Protein AF-A0A7Y2FFM2-F1 (afdb_monomer_lite)

Structure (mmCIF, N/CA/C/O backbone):
data_AF-A0A7Y2FFM2-F1
#
_entry.id   AF-A0A7Y2FFM2-F1
#
loop_
_atom_site.group_PDB
_atom_site.id
_atom_site.type_symbol
_atom_site.label_atom_id
_atom_site.label_alt_id
_atom_site.label_comp_id
_atom_site.label_asym_id
_atom_site.label_entity_id
_atom_site.label_seq_id
_atom_site.pdbx_PDB_ins_code
_atom_site.Cartn_x
_atom_site.Cartn_y
_atom_site.Cartn_z
_atom_site.occupancy
_atom_site.B_iso_or_equiv
_atom_site.auth_seq_id
_atom_site.auth_comp_id
_atom_site.auth_asym_id
_atom_site.auth_atom_id
_atom_site.pdbx_PDB_model_num
ATOM 1 N N . THR A 1 1 ? -3.519 3.625 0.311 1.00 54.25 1 THR A N 1
ATOM 2 C CA . THR A 1 1 ? -2.522 4.708 0.312 1.00 54.25 1 THR A CA 1
ATOM 3 C C . THR A 1 1 ? -1.390 4.351 -0.615 1.00 54.25 1 THR A C 1
ATOM 5 O O . THR A 1 1 ? -0.998 3.193 -0.633 1.00 54.25 1 THR A O 1
ATOM 8 N N . ASP A 1 2 ? -0.917 5.308 -1.409 1.00 71.31 2 ASP A N 1
ATOM 9 C CA . ASP A 1 2 ? 0.275 5.150 -2.243 1.00 71.31 2 ASP A CA 1
ATOM 10 C C . ASP A 1 2 ? 1.472 5.756 -1.494 1.00 71.31 2 ASP A C 1
ATOM 12 O O . ASP A 1 2 ? 1.444 6.931 -1.121 1.00 71.31 2 ASP A O 1
ATOM 16 N N . PHE A 1 3 ? 2.491 4.933 -1.231 1.00 77.81 3 PHE A N 1
ATOM 17 C CA . PHE A 1 3 ? 3.658 5.291 -0.420 1.00 77.81 3 PHE A CA 1
ATOM 18 C C . PHE A 1 3 ? 4.356 6.549 -0.936 1.00 77.81 3 PHE A C 1
ATOM 20 O O . PHE A 1 3 ? 4.689 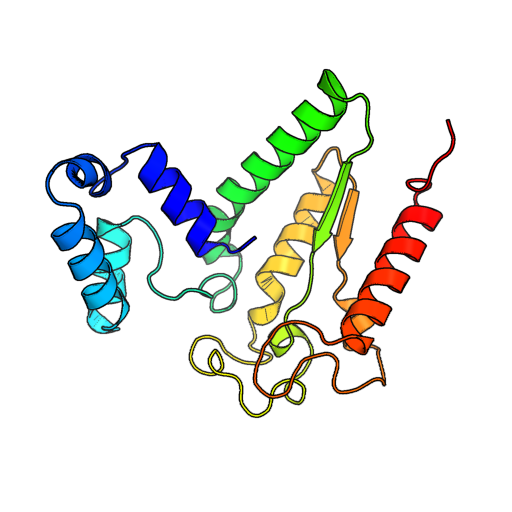7.452 -0.164 1.00 77.81 3 PHE A O 1
ATOM 27 N N . GLN A 1 4 ? 4.542 6.637 -2.254 1.00 81.50 4 GLN A N 1
ATOM 28 C CA . GLN A 1 4 ? 5.241 7.757 -2.867 1.00 81.50 4 GLN A CA 1
ATOM 29 C C . GLN A 1 4 ? 4.413 9.045 -2.774 1.00 81.50 4 GLN A C 1
ATOM 31 O O . GLN A 1 4 ? 4.967 10.126 -2.544 1.00 81.50 4 GLN A O 1
ATOM 36 N N . ASP A 1 5 ? 3.091 8.945 -2.925 1.00 81.06 5 ASP A N 1
ATOM 37 C CA . ASP A 1 5 ? 2.197 10.098 -2.854 1.00 81.06 5 ASP A CA 1
ATOM 38 C C . ASP A 1 5 ? 2.146 10.699 -1.453 1.00 81.06 5 ASP A C 1
ATOM 40 O O . ASP A 1 5 ? 2.274 11.918 -1.328 1.00 81.06 5 ASP A O 1
ATOM 44 N N . ASP A 1 6 ? 2.050 9.881 -0.406 1.00 80.06 6 ASP A N 1
ATOM 45 C CA . ASP A 1 6 ? 2.030 10.369 0.976 1.00 80.06 6 ASP A CA 1
ATOM 46 C C . ASP A 1 6 ? 3.304 11.151 1.319 1.00 80.06 6 ASP A C 1
ATOM 48 O O . ASP A 1 6 ? 3.244 12.263 1.859 1.00 80.06 6 ASP A O 1
ATOM 52 N N . ILE A 1 7 ? 4.470 10.625 0.929 1.00 82.94 7 ILE A N 1
ATOM 53 C CA . ILE A 1 7 ? 5.757 11.298 1.145 1.00 82.94 7 ILE A CA 1
ATOM 54 C C . ILE A 1 7 ? 5.822 12.604 0.340 1.00 82.94 7 ILE A C 1
ATOM 56 O O . ILE A 1 7 ? 6.212 13.655 0.866 1.00 82.94 7 ILE A O 1
ATOM 60 N N . LYS A 1 8 ? 5.416 12.557 -0.934 1.00 83.69 8 LYS A N 1
ATOM 61 C CA . LYS A 1 8 ? 5.393 13.710 -1.842 1.00 83.69 8 LYS A CA 1
ATOM 62 C C . LYS A 1 8 ? 4.497 14.824 -1.304 1.00 83.69 8 LYS A C 1
ATOM 64 O O . LYS A 1 8 ? 4.944 15.967 -1.209 1.00 83.69 8 LYS A O 1
ATOM 69 N N . TYR A 1 9 ? 3.248 14.516 -0.957 1.00 83.44 9 TYR A N 1
ATOM 70 C CA . TYR A 1 9 ? 2.277 15.512 -0.509 1.00 83.44 9 TYR A CA 1
ATOM 71 C C . TYR A 1 9 ? 2.628 16.071 0.864 1.00 83.44 9 TYR A C 1
ATOM 73 O O . TYR A 1 9 ? 2.520 17.282 1.049 1.00 83.44 9 TYR A O 1
ATOM 81 N N . ARG A 1 10 ? 3.154 15.258 1.789 1.00 83.31 10 ARG A N 1
ATOM 82 C CA . ARG A 1 10 ? 3.672 15.776 3.063 1.00 83.31 10 ARG A CA 1
ATOM 83 C C . ARG A 1 10 ? 4.795 16.786 2.838 1.00 83.31 10 ARG A C 1
ATOM 85 O O . ARG A 1 10 ? 4.733 17.896 3.355 1.00 83.31 10 ARG A O 1
ATOM 92 N N . ARG A 1 11 ? 5.795 16.460 2.011 1.00 83.81 11 ARG A N 1
ATOM 93 C CA . ARG A 1 11 ? 6.897 17.393 1.703 1.00 83.81 11 ARG A CA 1
ATOM 94 C C . ARG A 1 11 ? 6.422 18.663 0.996 1.00 83.81 11 ARG A C 1
ATOM 96 O O . ARG A 1 11 ? 6.989 19.730 1.237 1.00 83.81 11 ARG A O 1
ATOM 103 N N . LEU A 1 12 ? 5.403 18.545 0.145 1.00 84.12 12 LEU A N 1
ATOM 104 C CA . LEU A 1 12 ? 4.774 19.672 -0.535 1.00 84.12 12 LEU A CA 1
ATOM 105 C C . LEU A 1 12 ? 4.073 20.613 0.455 1.00 84.12 12 LEU A C 1
ATOM 107 O O . LEU A 1 12 ? 4.301 21.822 0.404 1.00 84.12 12 LEU A O 1
ATOM 111 N N . LEU A 1 13 ? 3.253 20.061 1.354 1.00 84.25 13 LEU A N 1
ATOM 112 C CA . LEU A 1 13 ? 2.517 20.812 2.376 1.00 84.25 13 LEU A CA 1
ATOM 113 C C . LEU A 1 13 ? 3.468 21.473 3.377 1.00 84.25 13 LEU A C 1
ATOM 115 O O . LEU A 1 13 ? 3.351 22.670 3.635 1.00 84.25 13 LEU A O 1
ATOM 119 N N . ASP A 1 14 ? 4.479 20.735 3.835 1.00 84.94 14 ASP A N 1
ATOM 120 C CA . ASP A 1 14 ? 5.504 21.237 4.754 1.00 84.94 14 ASP A CA 1
ATOM 121 C C . ASP A 1 14 ? 6.499 22.196 4.077 1.00 84.94 14 ASP A C 1
ATOM 123 O O . ASP A 1 14 ? 7.390 22.734 4.739 1.00 84.94 14 ASP A O 1
ATOM 127 N N . ARG A 1 15 ? 6.409 22.382 2.749 1.00 81.75 15 ARG A N 1
ATOM 128 C CA . ARG A 1 15 ? 7.341 23.190 1.945 1.00 81.75 15 ARG A CA 1
ATOM 129 C C . ARG A 1 15 ? 8.814 22.825 2.190 1.00 81.75 15 ARG A C 1
ATOM 131 O O . ARG A 1 15 ? 9.686 23.693 2.200 1.00 81.75 15 ARG A O 1
ATOM 138 N N . ARG A 1 16 ? 9.118 21.537 2.382 1.00 81.25 16 ARG A N 1
ATOM 139 C CA . ARG A 1 16 ? 10.475 21.058 2.706 1.00 81.25 16 ARG A CA 1
ATOM 140 C C . ARG A 1 16 ? 11.360 20.940 1.464 1.00 81.25 16 ARG A C 1
ATOM 142 O O . ARG A 1 16 ? 10.925 20.477 0.410 1.00 81.25 16 ARG A O 1
ATOM 149 N N . GLY A 1 17 ? 12.640 21.286 1.612 1.00 84.56 17 GLY A N 1
ATOM 150 C CA . GLY A 1 17 ? 13.643 21.151 0.551 1.00 84.56 17 GLY A CA 1
ATOM 151 C C . GLY A 1 17 ? 13.295 21.984 -0.683 1.00 84.56 17 GLY A C 1
ATOM 152 O O . GLY A 1 17 ? 12.940 23.161 -0.565 1.00 84.56 17 GLY A O 1
ATOM 153 N N . ILE A 1 18 ? 13.355 21.368 -1.868 1.00 83.62 18 ILE A N 1
ATOM 154 C CA . ILE A 1 18 ? 13.039 22.048 -3.132 1.00 83.62 18 ILE A CA 1
ATOM 155 C C . ILE A 1 18 ? 11.584 22.543 -3.208 1.00 83.62 18 ILE A C 1
ATOM 157 O O . ILE A 1 18 ? 11.308 23.548 -3.866 1.00 83.62 18 ILE A O 1
ATOM 161 N N . TYR A 1 19 ? 10.657 21.913 -2.476 1.00 85.12 19 TYR A N 1
ATOM 162 C CA . TYR A 1 19 ? 9.252 22.326 -2.448 1.00 85.12 19 TYR A CA 1
ATOM 163 C C . TYR A 1 19 ? 9.027 23.680 -1.757 1.00 85.12 19 TYR A C 1
ATOM 165 O O . TYR A 1 19 ? 7.993 24.303 -1.983 1.00 85.12 19 TYR A O 1
ATOM 173 N N . SER A 1 20 ? 10.003 24.216 -1.015 1.00 84.38 20 SER A N 1
ATOM 174 C CA . SER A 1 20 ? 9.950 25.599 -0.507 1.00 84.38 20 SER A CA 1
ATOM 175 C C . SER A 1 20 ? 9.829 26.647 -1.620 1.00 84.38 20 SER A C 1
ATOM 177 O O . SER A 1 20 ? 9.236 27.710 -1.428 1.00 84.38 20 SER A O 1
ATOM 179 N N . MET A 1 21 ? 10.340 26.331 -2.812 1.00 85.44 21 MET A N 1
ATOM 180 C CA . MET A 1 21 ? 10.328 27.213 -3.977 1.00 85.44 21 MET A CA 1
ATOM 181 C C . MET A 1 21 ? 9.107 27.006 -4.882 1.00 85.44 21 MET A C 1
ATOM 183 O O . MET A 1 21 ? 8.953 27.731 -5.869 1.00 85.44 21 MET A O 1
ATOM 187 N N . ILE A 1 22 ? 8.209 26.065 -4.560 1.00 84.31 22 ILE A N 1
ATOM 188 C CA . ILE A 1 22 ? 7.110 25.696 -5.462 1.00 84.31 22 ILE A CA 1
ATOM 189 C C . ILE A 1 22 ? 6.100 26.821 -5.686 1.00 84.31 22 ILE A C 1
ATOM 191 O O . ILE A 1 22 ? 5.540 26.926 -6.769 1.00 84.31 22 ILE A O 1
ATOM 195 N N . GLY A 1 23 ? 5.937 27.724 -4.715 1.00 78.25 23 GLY A N 1
ATOM 196 C CA . GLY A 1 23 ? 5.098 28.915 -4.877 1.00 78.25 23 GLY A CA 1
ATOM 197 C C . GLY A 1 23 ? 5.653 29.941 -5.873 1.00 78.25 23 GLY A C 1
ATOM 198 O O . GLY A 1 23 ? 4.907 30.801 -6.324 1.00 78.25 23 GLY A O 1
ATOM 199 N N . LYS A 1 24 ? 6.947 29.863 -6.220 1.00 83.69 24 LYS A N 1
ATOM 200 C CA . LYS A 1 24 ? 7.604 30.782 -7.165 1.00 83.69 24 LYS A CA 1
ATOM 201 C C . LYS A 1 24 ? 7.757 30.173 -8.557 1.00 83.69 24 LYS A C 1
ATOM 203 O O . LYS A 1 24 ? 7.607 30.881 -9.545 1.00 83.69 24 LYS A O 1
ATOM 208 N N . LEU A 1 25 ? 8.072 28.878 -8.635 1.00 87.81 25 LEU A N 1
ATOM 209 C CA . LEU A 1 25 ? 8.380 28.182 -9.890 1.00 87.81 25 LEU A CA 1
ATOM 210 C C . LEU A 1 25 ? 7.675 26.812 -9.980 1.00 87.81 25 LEU A C 1
ATOM 212 O O . LEU A 1 25 ? 8.346 25.782 -10.104 1.00 87.81 25 LEU A O 1
ATOM 216 N N . PRO A 1 26 ? 6.330 26.762 -9.922 1.00 84.75 26 PRO A N 1
ATOM 217 C CA . PRO A 1 26 ? 5.598 25.500 -9.812 1.00 84.75 26 PRO A CA 1
ATOM 218 C C . PRO A 1 26 ? 5.804 24.585 -11.022 1.00 84.75 26 PRO A C 1
ATOM 220 O O . PRO A 1 26 ? 6.105 23.402 -10.867 1.00 84.75 26 PRO A O 1
ATOM 223 N N . VAL A 1 27 ? 5.711 25.142 -12.232 1.00 86.25 27 VAL A N 1
ATOM 224 C CA . VAL A 1 27 ? 5.860 24.385 -13.484 1.00 86.25 27 VAL A CA 1
ATOM 225 C C . VAL A 1 27 ? 7.279 23.841 -13.631 1.00 86.25 27 VAL A C 1
ATOM 227 O O . VAL A 1 27 ? 7.453 22.670 -13.957 1.00 86.25 27 VAL A O 1
ATOM 230 N N . THR A 1 28 ? 8.295 24.654 -13.335 1.00 86.81 28 THR A N 1
ATOM 231 C CA . THR A 1 28 ? 9.703 24.253 -13.452 1.00 86.81 28 THR A CA 1
ATOM 232 C C . THR A 1 28 ? 10.042 23.110 -12.502 1.00 86.81 28 THR A C 1
ATOM 234 O O . THR A 1 28 ? 10.642 22.125 -12.923 1.00 86.81 28 THR A O 1
ATOM 237 N N . ILE A 1 29 ? 9.627 23.202 -11.234 1.00 86.00 29 ILE A N 1
ATOM 238 C CA . ILE A 1 29 ? 9.919 22.173 -10.224 1.00 86.00 29 ILE A CA 1
ATOM 239 C C . ILE A 1 29 ? 9.212 20.860 -10.571 1.00 86.00 29 ILE A C 1
ATOM 241 O O . ILE A 1 29 ? 9.834 19.798 -10.534 1.00 86.00 29 ILE A O 1
ATOM 245 N N . MET A 1 30 ? 7.941 20.923 -10.978 1.00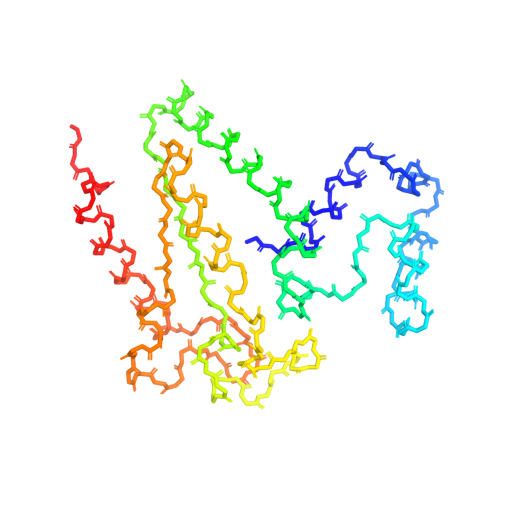 86.06 30 MET A N 1
ATOM 246 C CA . MET A 1 30 ? 7.185 19.732 -11.376 1.00 86.06 30 MET A CA 1
ATOM 247 C C . MET A 1 30 ? 7.717 19.103 -12.670 1.00 86.06 30 MET A C 1
ATOM 249 O O . MET A 1 30 ? 7.804 17.876 -12.761 1.00 86.06 30 MET A O 1
ATOM 253 N N . GLY A 1 31 ? 8.107 19.924 -13.649 1.00 88.25 31 GLY A N 1
ATOM 254 C CA . GLY A 1 31 ? 8.719 19.474 -14.899 1.00 88.25 31 GLY A CA 1
ATOM 255 C C . GLY A 1 31 ? 10.066 18.795 -14.661 1.00 88.25 31 GLY A C 1
ATOM 256 O O . GLY A 1 31 ? 10.271 17.669 -15.109 1.00 88.25 31 GLY A O 1
ATOM 257 N N . MET A 1 32 ? 10.944 19.427 -13.877 1.00 89.56 32 MET A N 1
ATOM 258 C CA . MET A 1 32 ? 12.240 18.858 -13.505 1.00 89.56 32 MET A CA 1
ATOM 259 C C . MET A 1 32 ? 12.081 17.524 -12.773 1.00 89.56 32 MET A C 1
ATOM 261 O O . MET A 1 32 ? 12.766 16.565 -13.118 1.00 89.56 32 MET A O 1
ATOM 265 N N . ARG A 1 33 ? 11.133 17.424 -11.829 1.00 89.12 33 ARG A N 1
ATOM 266 C CA . ARG A 1 33 ? 10.824 16.163 -11.138 1.00 89.12 33 ARG A CA 1
ATOM 267 C C . ARG A 1 33 ? 10.509 15.046 -12.126 1.00 89.12 33 ARG A C 1
ATOM 269 O O . ARG A 1 33 ? 11.108 13.979 -12.055 1.00 89.12 33 ARG A O 1
ATOM 276 N N . LYS A 1 34 ? 9.586 15.303 -13.060 1.00 87.00 34 LYS A N 1
ATOM 277 C CA . LYS A 1 34 ? 9.144 14.313 -14.051 1.00 87.00 34 LYS A CA 1
ATOM 278 C C . LYS A 1 34 ? 10.298 13.856 -14.947 1.00 87.00 34 LYS A C 1
ATOM 280 O O . LYS A 1 34 ? 10.439 12.666 -15.197 1.00 87.00 34 LYS A O 1
ATOM 285 N N . VAL A 1 35 ? 11.129 14.798 -15.390 1.00 89.00 35 VAL A N 1
ATOM 286 C CA . VAL A 1 35 ? 12.304 14.529 -16.230 1.00 89.00 35 VAL A CA 1
ATOM 287 C C . VAL A 1 35 ? 13.338 13.685 -15.479 1.00 89.00 35 VAL A C 1
ATOM 289 O O . VAL A 1 35 ? 13.819 12.695 -16.019 1.00 89.00 35 VAL A O 1
ATOM 292 N N . MET A 1 36 ? 13.644 14.028 -14.224 1.00 89.56 36 MET A N 1
ATOM 293 C CA . MET A 1 36 ? 14.608 13.279 -13.410 1.00 89.56 36 MET A CA 1
ATOM 294 C C . MET A 1 36 ? 14.108 11.875 -13.051 1.00 89.56 36 MET A C 1
ATOM 296 O O . MET A 1 36 ? 14.892 10.935 -13.083 1.00 89.56 36 MET A O 1
ATOM 300 N N . ALA A 1 37 ? 12.817 11.717 -12.745 1.00 86.44 37 ALA A N 1
ATOM 301 C CA . ALA A 1 37 ? 12.239 10.412 -12.425 1.00 86.44 37 ALA A CA 1
ATOM 302 C C . ALA A 1 37 ? 12.256 9.446 -13.626 1.00 86.44 37 ALA A C 1
ATOM 304 O O . ALA A 1 37 ? 12.447 8.246 -13.447 1.00 86.44 37 ALA A O 1
ATOM 305 N N . ALA A 1 38 ? 12.126 9.971 -14.850 1.00 87.12 38 ALA A N 1
ATOM 306 C CA . ALA A 1 38 ? 12.144 9.183 -16.083 1.00 87.12 38 ALA A CA 1
ATOM 307 C C . ALA A 1 38 ? 13.545 8.690 -16.501 1.00 87.12 38 ALA A C 1
ATOM 309 O O . ALA A 1 38 ? 13.660 7.905 -17.439 1.00 87.12 38 ALA A O 1
ATOM 310 N N . MET A 1 39 ? 14.616 9.156 -15.851 1.00 89.62 39 MET A N 1
ATOM 311 C CA . MET A 1 39 ? 15.995 8.824 -16.210 1.00 89.62 39 MET A CA 1
ATOM 312 C C . MET A 1 39 ? 16.663 8.012 -15.091 1.00 89.62 39 MET A C 1
ATOM 314 O O . MET A 1 39 ? 16.994 8.595 -14.060 1.00 89.62 39 MET A O 1
ATOM 318 N N . PRO A 1 40 ? 16.932 6.702 -15.281 1.00 88.00 40 PRO A N 1
ATOM 319 C CA . PRO A 1 40 ? 17.507 5.846 -14.235 1.00 88.00 40 PRO A CA 1
ATOM 320 C C . PRO A 1 40 ? 18.809 6.384 -13.627 1.00 88.00 40 PRO A C 1
ATOM 322 O O . PRO A 1 40 ? 18.992 6.399 -12.414 1.00 88.00 40 PRO A O 1
ATOM 325 N N . TRP A 1 41 ? 19.693 6.943 -14.458 1.00 88.81 41 TRP A N 1
ATOM 326 C CA . TRP A 1 41 ? 20.958 7.543 -14.015 1.00 88.81 41 TRP A CA 1
ATOM 327 C C . TRP A 1 41 ? 20.781 8.813 -13.156 1.00 88.81 41 TRP A C 1
ATOM 329 O O . TRP A 1 41 ? 21.730 9.258 -12.513 1.00 88.81 41 TRP A O 1
ATOM 339 N N . MET A 1 42 ? 19.573 9.385 -13.109 1.00 90.50 42 MET A N 1
ATOM 340 C CA . MET A 1 42 ? 19.211 10.539 -12.281 1.00 90.50 42 MET A CA 1
ATOM 341 C C . MET A 1 42 ? 18.482 10.157 -10.991 1.00 90.50 42 MET A C 1
ATOM 343 O O . MET A 1 42 ? 18.203 11.051 -10.195 1.00 90.50 42 MET A O 1
ATOM 347 N N . HIS A 1 43 ? 18.185 8.878 -10.733 1.00 89.94 43 HIS A N 1
ATOM 348 C CA . HIS A 1 43 ? 17.401 8.462 -9.560 1.00 89.94 43 HIS A CA 1
ATOM 349 C C . HIS A 1 43 ? 18.033 8.899 -8.234 1.00 89.94 43 HIS A C 1
ATOM 351 O O . HIS A 1 43 ? 17.350 9.494 -7.403 1.00 89.94 43 HIS A O 1
ATOM 357 N N . GLY A 1 44 ? 19.350 8.746 -8.075 1.00 87.88 44 GLY A N 1
ATOM 358 C CA . GLY A 1 44 ? 20.045 9.228 -6.875 1.00 87.88 44 GLY A CA 1
ATOM 359 C C . GLY A 1 44 ? 20.017 10.757 -6.727 1.00 87.88 44 GLY A C 1
ATOM 360 O O . GLY A 1 44 ? 19.915 11.284 -5.620 1.00 87.88 44 GLY A O 1
ATOM 361 N N . ALA A 1 45 ? 20.064 11.501 -7.838 1.00 89.38 45 ALA A N 1
ATOM 362 C CA . ALA A 1 45 ? 19.912 12.956 -7.811 1.00 89.38 45 ALA A CA 1
ATOM 363 C C . ALA A 1 45 ? 18.465 13.365 -7.491 1.00 89.38 45 ALA A C 1
ATOM 365 O O . ALA A 1 45 ? 18.251 14.315 -6.739 1.00 89.38 45 ALA A O 1
ATOM 366 N N . HIS A 1 46 ? 17.480 12.640 -8.029 1.00 91.81 46 HIS A N 1
ATOM 367 C CA . HIS A 1 46 ? 16.064 12.836 -7.738 1.00 91.81 46 HIS A CA 1
ATOM 368 C C . HIS A 1 46 ? 15.805 12.651 -6.246 1.00 91.81 46 HIS A C 1
ATOM 370 O O . HIS A 1 46 ? 15.236 13.536 -5.610 1.00 91.81 46 HIS A O 1
ATOM 376 N N . GLU A 1 47 ? 16.270 11.545 -5.673 1.00 89.50 47 GLU A N 1
ATOM 377 C CA . GLU A 1 47 ? 16.080 11.259 -4.258 1.00 89.50 47 GLU A CA 1
ATOM 378 C C . GLU A 1 47 ? 16.715 12.325 -3.367 1.00 89.50 47 GLU A C 1
ATOM 380 O O . GLU A 1 47 ? 16.057 12.834 -2.464 1.00 89.50 47 GLU A O 1
ATOM 385 N N . ARG A 1 48 ? 17.941 12.764 -3.666 1.00 88.88 48 ARG A N 1
ATOM 386 C CA . ARG A 1 48 ? 18.588 13.850 -2.910 1.00 88.88 48 ARG A CA 1
ATOM 387 C C . ARG A 1 48 ? 17.820 15.168 -2.991 1.00 88.88 48 ARG A C 1
ATOM 389 O O . ARG A 1 48 ? 17.761 15.904 -2.009 1.00 88.88 48 ARG A O 1
ATOM 396 N N . LEU A 1 49 ? 17.255 15.485 -4.155 1.00 88.25 49 LEU A N 1
ATOM 397 C CA . LEU A 1 49 ? 16.628 16.780 -4.406 1.00 88.25 49 LEU A CA 1
ATOM 398 C C . LEU A 1 49 ? 15.180 16.854 -3.904 1.00 88.25 49 LEU A C 1
ATOM 400 O O . LEU A 1 49 ? 14.777 17.853 -3.304 1.00 88.25 49 LEU A O 1
ATOM 404 N N . PHE A 1 50 ? 14.398 15.802 -4.147 1.00 86.88 50 PHE A N 1
ATOM 405 C CA . PHE A 1 50 ? 12.979 15.718 -3.788 1.00 86.88 50 PHE A CA 1
ATOM 406 C C . PHE A 1 50 ? 12.747 15.000 -2.457 1.00 86.88 50 PHE A C 1
ATOM 408 O O . PHE A 1 50 ? 11.691 15.173 -1.844 1.00 86.88 50 PHE A O 1
ATOM 415 N N . GLY A 1 51 ? 13.750 14.269 -1.970 1.00 86.56 51 GLY A N 1
ATOM 416 C CA . GLY A 1 51 ? 13.758 13.618 -0.668 1.00 86.56 51 GLY A CA 1
ATOM 417 C C . GLY A 1 51 ? 12.963 12.317 -0.611 1.00 86.56 51 GLY A C 1
ATOM 418 O O . GLY A 1 51 ? 12.434 12.023 0.460 1.00 86.56 51 GLY A O 1
ATOM 419 N N . PHE A 1 52 ? 12.809 11.613 -1.736 1.00 87.19 52 PHE A N 1
ATOM 420 C CA . PHE A 1 52 ? 12.211 10.275 -1.829 1.00 87.19 52 PHE A CA 1
ATOM 421 C C . PHE A 1 52 ? 12.600 9.560 -3.138 1.00 87.19 52 PHE A C 1
ATOM 423 O O . PHE A 1 52 ? 12.913 10.249 -4.122 1.00 87.19 52 PHE A O 1
ATOM 430 N N . PRO A 1 53 ? 12.570 8.213 -3.180 1.00 89.38 53 PRO A N 1
ATOM 431 C CA . PRO A 1 53 ? 12.955 7.445 -4.361 1.00 89.38 53 PRO A CA 1
ATOM 432 C C . PRO A 1 53 ? 12.101 7.775 -5.591 1.00 89.38 53 PRO A C 1
ATOM 434 O O . PRO A 1 53 ? 10.902 8.051 -5.495 1.00 89.38 53 PRO A O 1
ATOM 437 N N . ALA A 1 54 ? 12.738 7.781 -6.764 1.00 88.06 54 ALA A N 1
ATOM 438 C CA . ALA A 1 54 ? 12.059 8.041 -8.033 1.00 88.06 54 ALA A CA 1
ATOM 439 C C . ALA A 1 54 ? 11.091 6.916 -8.453 1.00 88.06 54 ALA A C 1
ATOM 441 O O . ALA A 1 54 ? 9.977 7.258 -8.866 1.00 88.06 54 ALA A O 1
ATOM 442 N N . PRO A 1 55 ? 11.452 5.618 -8.344 1.00 89.06 55 PRO A N 1
ATOM 443 C CA . PRO A 1 55 ? 10.512 4.530 -8.601 1.00 89.06 55 PRO A CA 1
ATOM 444 C C . PRO A 1 55 ? 9.318 4.609 -7.653 1.00 89.06 55 PRO A C 1
ATOM 446 O O . PRO A 1 55 ? 9.471 4.938 -6.479 1.00 89.06 55 PRO A O 1
ATOM 449 N N . ARG A 1 56 ? 8.121 4.327 -8.165 1.00 86.50 56 ARG A N 1
ATOM 450 C CA . ARG A 1 56 ? 6.879 4.402 -7.385 1.00 86.50 56 ARG A CA 1
ATOM 451 C C . ARG A 1 56 ? 6.761 3.258 -6.379 1.00 86.50 56 ARG A C 1
ATOM 453 O O . ARG A 1 56 ? 6.338 3.484 -5.249 1.00 86.50 56 ARG A O 1
ATOM 460 N N . PHE A 1 57 ? 7.168 2.057 -6.780 1.00 89.62 57 PHE A N 1
ATOM 461 C CA . PHE A 1 57 ? 7.036 0.824 -6.003 1.00 89.62 57 PHE A CA 1
ATOM 462 C C . PHE A 1 57 ? 8.322 0.439 -5.265 1.00 89.62 57 PHE A C 1
ATOM 464 O O . PHE A 1 57 ? 8.502 -0.704 -4.880 1.00 89.62 57 PHE A O 1
ATOM 471 N N . PHE A 1 58 ? 9.187 1.412 -4.969 1.00 91.12 58 PHE A N 1
ATOM 472 C CA . PHE A 1 58 ? 10.483 1.169 -4.327 1.00 91.12 58 PHE A CA 1
ATOM 473 C C . PHE A 1 58 ? 10.405 0.350 -3.018 1.00 91.12 58 PHE A C 1
ATOM 475 O O . PHE A 1 58 ? 11.355 -0.346 -2.681 1.00 91.12 58 PHE A O 1
ATOM 482 N N . VAL A 1 59 ? 9.281 0.408 -2.286 1.00 92.56 59 VAL A N 1
ATOM 483 C CA . VAL A 1 59 ? 9.040 -0.377 -1.055 1.00 92.56 59 VAL A CA 1
ATOM 484 C C . VAL A 1 59 ? 8.830 -1.876 -1.298 1.00 92.56 59 VAL A C 1
ATOM 486 O O . VAL A 1 59 ? 8.735 -2.635 -0.341 1.00 92.56 59 VAL A O 1
ATOM 489 N N . THR A 1 60 ? 8.699 -2.294 -2.556 1.00 93.75 60 THR A N 1
ATOM 490 C CA . THR A 1 60 ? 8.570 -3.696 -2.977 1.00 93.75 60 THR A CA 1
ATOM 491 C C . THR A 1 60 ? 9.728 -4.171 -3.848 1.00 93.75 60 THR A C 1
ATOM 493 O O . THR A 1 60 ? 9.711 -5.314 -4.296 1.00 93.75 60 THR A O 1
ATOM 496 N N . ASP A 1 61 ? 10.728 -3.315 -4.070 1.00 92.19 61 ASP A N 1
ATOM 497 C CA . ASP A 1 61 ? 11.879 -3.595 -4.936 1.00 92.19 61 ASP A CA 1
ATOM 498 C C . ASP A 1 61 ? 13.180 -3.800 -4.134 1.00 92.19 61 ASP A C 1
ATOM 500 O O . ASP A 1 61 ? 14.228 -4.097 -4.708 1.00 92.19 61 ASP A O 1
ATOM 504 N N . ALA A 1 62 ? 13.131 -3.645 -2.808 1.00 93.69 62 ALA A N 1
ATOM 505 C CA . ALA A 1 62 ? 14.276 -3.766 -1.911 1.00 93.69 62 ALA A CA 1
ATOM 506 C C . ALA A 1 62 ? 13.861 -4.356 -0.546 1.00 93.69 62 ALA A C 1
ATOM 508 O O . ALA A 1 62 ? 12.679 -4.289 -0.197 1.00 93.69 62 ALA A O 1
ATOM 509 N N . PRO A 1 63 ? 14.807 -4.918 0.234 1.00 96.62 63 PRO A N 1
ATOM 510 C CA . PRO A 1 63 ? 14.534 -5.440 1.572 1.00 96.62 63 PRO A CA 1
ATOM 511 C C . PRO A 1 63 ? 13.924 -4.387 2.505 1.00 96.62 63 PRO A C 1
ATOM 513 O O . PRO A 1 63 ? 14.255 -3.199 2.419 1.00 96.62 63 PRO A O 1
ATOM 516 N N . LEU A 1 64 ? 13.099 -4.829 3.462 1.00 95.12 64 LEU A N 1
ATOM 517 C CA . LEU A 1 64 ? 12.457 -3.929 4.422 1.00 95.12 64 LEU A CA 1
ATOM 518 C C . LEU A 1 64 ? 13.468 -3.078 5.191 1.00 95.12 64 LEU A C 1
ATOM 520 O O . LEU A 1 64 ? 13.200 -1.907 5.431 1.00 95.12 64 LEU A O 1
ATOM 524 N N . GLU A 1 65 ? 14.639 -3.616 5.523 1.00 95.44 65 GLU A N 1
ATOM 525 C CA . GLU A 1 65 ? 15.691 -2.901 6.249 1.00 95.44 65 GLU A CA 1
ATOM 526 C C . GLU A 1 65 ? 16.151 -1.621 5.526 1.00 95.44 65 GLU A C 1
ATOM 528 O O . GLU A 1 65 ? 16.565 -0.656 6.170 1.00 95.44 65 GLU A O 1
ATOM 533 N N . GLU A 1 66 ? 16.049 -1.585 4.194 1.00 93.81 66 GLU A N 1
ATOM 534 C CA . GLU A 1 66 ? 16.392 -0.419 3.375 1.00 93.81 66 GLU A CA 1
ATOM 535 C C . GLU A 1 66 ? 15.196 0.520 3.171 1.00 93.81 66 GLU A C 1
ATOM 537 O O . GLU A 1 66 ? 15.364 1.737 3.039 1.00 93.81 66 GLU A O 1
ATOM 542 N N . THR A 1 67 ? 13.975 -0.021 3.159 1.00 93.50 67 THR A N 1
ATOM 543 C CA . THR A 1 67 ? 12.768 0.742 2.812 1.00 93.50 67 THR A CA 1
ATOM 544 C C . THR A 1 67 ? 11.951 1.208 4.017 1.00 93.50 67 THR A C 1
ATOM 546 O O . THR A 1 67 ? 11.085 2.069 3.875 1.00 93.50 67 THR A O 1
ATOM 549 N N . GLU A 1 68 ? 12.217 0.675 5.209 1.00 92.88 68 GLU A N 1
ATOM 550 C CA . GLU A 1 68 ? 11.435 0.880 6.434 1.00 92.88 68 GLU A CA 1
ATOM 551 C C . GLU A 1 68 ? 11.255 2.359 6.791 1.00 92.88 68 GLU A C 1
ATOM 553 O O . GLU A 1 68 ? 10.148 2.794 7.112 1.00 92.88 68 GLU A O 1
ATOM 558 N N . ALA A 1 69 ? 12.311 3.164 6.655 1.00 91.38 69 ALA A N 1
ATOM 559 C CA . ALA A 1 69 ? 12.264 4.595 6.959 1.00 91.38 69 ALA A CA 1
ATOM 560 C C . ALA A 1 69 ? 11.205 5.358 6.136 1.00 91.38 69 ALA A C 1
ATOM 562 O O . ALA A 1 69 ? 10.746 6.426 6.547 1.00 91.38 69 ALA A O 1
ATOM 563 N N . TRP A 1 70 ? 10.798 4.818 4.985 1.00 89.94 70 TRP A N 1
ATOM 564 C CA . TRP A 1 70 ? 9.755 5.386 4.135 1.00 89.94 70 TRP A CA 1
ATOM 565 C C . TRP A 1 70 ? 8.338 4.962 4.538 1.00 89.94 70 TRP A C 1
ATOM 567 O O . TRP A 1 70 ? 7.375 5.633 4.162 1.00 89.94 70 TRP A O 1
ATOM 577 N N . LEU A 1 71 ? 8.206 3.895 5.329 1.00 91.12 71 LEU A N 1
ATOM 578 C CA . LEU A 1 71 ? 6.941 3.385 5.865 1.00 91.12 71 LEU A CA 1
ATOM 579 C C . LEU A 1 71 ? 6.565 4.069 7.190 1.00 91.12 71 LEU A C 1
ATOM 581 O O . LEU A 1 71 ? 5.386 4.316 7.445 1.00 91.12 71 LEU A O 1
ATOM 585 N N . GLU A 1 72 ? 7.556 4.473 7.989 1.00 90.75 72 GLU A N 1
ATOM 586 C CA . GLU A 1 72 ? 7.351 5.169 9.270 1.00 90.75 72 GLU A CA 1
ATOM 587 C C . GLU A 1 72 ? 6.467 6.433 9.177 1.00 90.75 72 GLU A C 1
ATOM 589 O O . GLU A 1 72 ? 5.556 6.602 9.992 1.00 90.75 72 GLU A O 1
ATOM 594 N N . PRO A 1 73 ? 6.624 7.317 8.168 1.00 88.00 73 PRO A N 1
ATOM 595 C CA . PRO A 1 73 ? 5.710 8.434 7.944 1.00 88.00 73 PRO A CA 1
ATOM 596 C C . PRO A 1 73 ? 4.232 8.043 7.829 1.00 88.00 73 PRO A C 1
ATOM 598 O O . PRO A 1 73 ? 3.378 8.837 8.236 1.00 88.00 73 PRO A O 1
ATOM 601 N N . ILE A 1 74 ? 3.945 6.873 7.253 1.00 90.12 74 ILE A N 1
ATOM 602 C CA . ILE A 1 74 ? 2.591 6.353 7.037 1.00 90.12 74 ILE A CA 1
ATOM 603 C C . ILE A 1 74 ? 2.064 5.763 8.331 1.00 90.12 74 ILE A C 1
ATOM 605 O O . ILE A 1 74 ? 0.947 6.093 8.720 1.00 90.12 74 ILE A O 1
ATOM 609 N N . ARG A 1 75 ? 2.882 4.984 9.045 1.00 92.81 75 ARG A N 1
ATOM 610 C CA . ARG A 1 75 ? 2.549 4.521 10.394 1.00 92.81 75 ARG A CA 1
ATOM 611 C C . ARG A 1 75 ? 2.169 5.688 11.304 1.00 92.81 75 ARG A C 1
ATOM 613 O O . ARG A 1 75 ? 1.085 5.677 11.869 1.00 92.81 75 ARG A O 1
ATOM 620 N N . ALA A 1 76 ? 2.977 6.746 11.347 1.00 92.12 76 ALA A N 1
ATOM 621 C CA . ALA A 1 76 ? 2.676 7.931 12.154 1.00 92.12 76 ALA A CA 1
ATOM 622 C C . ALA A 1 76 ? 1.335 8.598 11.775 1.00 92.12 76 ALA A C 1
ATOM 624 O O . ALA A 1 76 ? 0.623 9.111 12.642 1.00 92.12 76 ALA A O 1
ATOM 625 N N . SER A 1 77 ? 0.966 8.591 10.485 1.00 92.00 77 SER A N 1
ATOM 626 C CA . SER A 1 77 ? -0.359 9.052 10.043 1.00 92.00 77 SER A CA 1
ATOM 627 C C . SER A 1 77 ? -1.472 8.156 10.579 1.00 92.00 77 SER A C 1
ATOM 629 O O . SER A 1 77 ? -2.480 8.662 11.062 1.00 92.00 77 SER A O 1
ATOM 631 N N . ILE A 1 78 ? -1.295 6.838 10.492 1.00 95.12 78 ILE A N 1
ATOM 632 C CA . ILE A 1 78 ? -2.265 5.852 10.972 1.00 95.12 78 ILE A CA 1
ATOM 633 C C . ILE A 1 78 ? -2.451 5.985 12.490 1.00 95.12 78 ILE A C 1
ATOM 635 O O . ILE A 1 78 ? -3.586 6.049 12.951 1.00 95.12 78 ILE A O 1
ATOM 639 N N . ASP A 1 79 ? -1.368 6.133 13.253 1.00 96.06 79 ASP A N 1
ATOM 640 C CA . ASP A 1 79 ? -1.408 6.320 14.710 1.00 96.06 79 ASP A CA 1
ATOM 641 C C . ASP A 1 79 ? -2.143 7.618 15.101 1.00 96.06 79 ASP A C 1
ATOM 643 O O . ASP A 1 79 ? -2.876 7.680 16.092 1.00 96.06 79 ASP A O 1
ATOM 647 N N . SER A 1 80 ? -1.999 8.663 14.280 1.00 95.25 80 SER A N 1
ATOM 648 C CA . SER A 1 80 ? -2.732 9.923 14.453 1.00 95.25 80 SER A CA 1
ATOM 649 C C . SER A 1 80 ? -4.231 9.756 14.160 1.00 95.25 80 SER A C 1
ATOM 651 O O . SER A 1 80 ? -5.061 10.332 14.864 1.00 95.25 80 SER A O 1
ATOM 653 N N . ILE A 1 81 ? -4.595 8.950 13.153 1.00 96.00 81 ILE A N 1
ATOM 654 C CA . ILE A 1 81 ? -5.994 8.610 12.841 1.00 96.00 81 ILE A CA 1
ATOM 655 C C . ILE A 1 81 ? -6.608 7.774 13.966 1.00 96.00 81 ILE A C 1
ATOM 657 O O . ILE A 1 81 ? -7.744 8.045 14.353 1.00 96.00 81 ILE A O 1
ATOM 661 N N . ASP A 1 82 ? -5.878 6.803 14.516 1.00 96.50 82 ASP A N 1
ATOM 662 C CA . ASP A 1 82 ? -6.323 6.019 15.673 1.00 96.50 82 ASP A CA 1
ATOM 663 C C . ASP A 1 82 ? -6.614 6.921 16.875 1.00 96.50 82 ASP A C 1
ATOM 665 O O . ASP A 1 82 ? -7.708 6.879 17.439 1.00 96.50 82 ASP A O 1
ATOM 669 N N . THR A 1 83 ? -5.668 7.806 17.206 1.00 96.81 83 THR A N 1
ATOM 670 C CA . THR A 1 83 ? -5.811 8.763 18.311 1.00 96.81 83 THR A CA 1
ATOM 671 C C . THR A 1 83 ? -7.068 9.609 18.135 1.00 96.81 83 THR A C 1
ATOM 673 O O . THR A 1 83 ? -7.916 9.637 19.024 1.00 96.81 83 THR A O 1
ATOM 676 N N . PHE A 1 84 ? -7.250 10.216 16.960 1.00 97.25 84 PHE A N 1
ATOM 677 C CA . PHE A 1 84 ? -8.443 11.004 16.650 1.00 97.25 84 PHE A CA 1
ATOM 678 C C . PHE A 1 84 ? -9.733 10.171 16.723 1.00 97.25 84 PHE A C 1
ATOM 680 O O . PHE A 1 84 ? -10.728 10.593 17.310 1.00 97.25 84 PHE A O 1
ATOM 687 N N . THR A 1 85 ? -9.726 8.960 16.164 1.00 95.81 85 THR A N 1
ATOM 688 C CA . THR A 1 85 ? -10.900 8.074 16.137 1.00 95.81 85 THR A CA 1
ATOM 689 C C . THR A 1 85 ? -11.322 7.663 17.548 1.00 95.81 85 THR A C 1
ATOM 691 O O . THR A 1 85 ? -12.514 7.648 17.866 1.00 95.81 85 THR A O 1
ATOM 694 N N . ARG A 1 86 ? -10.353 7.369 18.415 1.00 94.06 86 ARG A N 1
ATOM 695 C CA . ARG A 1 86 ? -10.593 6.981 19.805 1.00 94.06 86 ARG A CA 1
ATOM 696 C C . ARG A 1 86 ? -11.027 8.163 20.670 1.00 94.06 86 ARG A C 1
ATOM 698 O O . ARG A 1 86 ? -11.955 8.007 21.460 1.00 94.06 86 ARG A O 1
ATOM 705 N N . GLU A 1 87 ? -10.348 9.302 20.559 1.00 96.38 87 GLU A N 1
ATOM 706 C CA . GLU A 1 87 ? -10.514 10.437 21.480 1.00 96.38 87 GLU A CA 1
ATOM 707 C C . GLU A 1 87 ? -11.662 11.363 21.086 1.00 96.38 87 GLU A C 1
ATOM 709 O O . GLU A 1 87 ? -12.428 11.775 21.954 1.00 96.38 87 GLU A O 1
ATOM 714 N N . GLU A 1 88 ? -11.834 11.626 19.791 1.00 97.44 88 GLU A N 1
ATOM 715 C CA . GLU A 1 88 ? -12.827 12.587 19.299 1.00 97.44 88 GLU A CA 1
ATOM 716 C C . GLU A 1 88 ? -14.110 11.899 18.826 1.00 97.44 88 GLU A C 1
ATOM 718 O O . GLU A 1 88 ? -15.213 12.394 19.056 1.00 97.44 88 GLU A O 1
ATOM 723 N N . LEU A 1 89 ? -13.991 10.738 18.168 1.00 95.25 89 LEU A N 1
ATOM 724 C CA . LEU A 1 89 ? -15.152 10.032 17.609 1.00 95.25 89 LEU A CA 1
ATOM 725 C C . LEU A 1 89 ? -15.708 8.946 18.537 1.00 95.25 89 LEU A C 1
ATOM 727 O O . LEU A 1 89 ? -16.823 8.469 18.321 1.00 95.25 89 LEU A O 1
ATOM 731 N N . GLY A 1 90 ? -14.939 8.516 19.544 1.00 93.25 90 GLY A N 1
ATOM 732 C CA . GLY A 1 90 ? -15.304 7.397 20.418 1.00 93.25 90 GLY A CA 1
ATOM 733 C C . GLY A 1 90 ? -15.535 6.082 19.660 1.00 93.25 90 GLY A C 1
ATOM 734 O O . GLY A 1 90 ? -16.280 5.218 20.134 1.00 93.25 90 GLY A O 1
ATOM 735 N N . ALA A 1 91 ? -14.932 5.939 18.477 1.00 92.38 91 ALA A N 1
ATOM 736 C CA . ALA A 1 91 ? -15.118 4.806 17.585 1.00 92.38 91 ALA A CA 1
ATOM 737 C C . ALA A 1 91 ? -13.936 3.831 17.663 1.00 92.38 91 ALA A C 1
ATOM 739 O O . ALA A 1 91 ? -12.855 4.148 18.157 1.00 92.38 91 ALA A O 1
ATOM 740 N N . ARG A 1 92 ? -14.160 2.604 17.186 1.00 91.94 92 ARG A N 1
ATOM 741 C CA . ARG A 1 92 ? -13.093 1.610 17.039 1.00 91.94 92 ARG A CA 1
ATOM 742 C C . ARG A 1 92 ? -12.383 1.827 15.711 1.00 91.94 92 ARG A C 1
ATOM 744 O O . ARG A 1 92 ? -13.033 2.135 14.715 1.00 91.94 92 ARG A O 1
ATOM 751 N N . PHE A 1 93 ? -11.076 1.605 15.705 1.00 94.62 93 PHE A N 1
ATOM 752 C CA . PHE A 1 93 ? -10.238 1.753 14.527 1.00 94.62 93 PHE A CA 1
ATOM 753 C C . PHE A 1 93 ? -9.538 0.432 14.192 1.00 94.62 93 PHE A C 1
ATOM 755 O O . PHE A 1 93 ? -9.109 -0.309 15.079 1.00 94.62 93 PHE A O 1
ATOM 762 N N . ALA A 1 94 ? -9.473 0.119 12.901 1.00 95.81 94 ALA A N 1
ATOM 763 C CA . ALA A 1 94 ? -8.779 -1.044 12.372 1.00 95.81 94 ALA A CA 1
ATOM 764 C C . ALA A 1 94 ? -8.208 -0.718 10.991 1.00 95.81 94 ALA A C 1
ATOM 766 O O . ALA A 1 94 ? -8.823 0.005 10.204 1.00 95.81 94 ALA A O 1
ATOM 767 N N . VAL A 1 95 ? -7.050 -1.293 10.694 1.00 96.94 95 VAL A N 1
ATOM 768 C CA . VAL A 1 95 ? -6.334 -1.147 9.431 1.00 96.94 95 VAL A CA 1
ATOM 769 C C . VAL A 1 95 ? -6.349 -2.474 8.698 1.00 96.94 95 VAL A C 1
ATOM 771 O O . VAL A 1 95 ? -6.023 -3.517 9.259 1.00 96.94 95 VAL A O 1
ATOM 774 N N . PHE A 1 96 ? -6.685 -2.415 7.416 1.00 97.62 96 PHE A N 1
ATOM 775 C CA . PHE A 1 96 ? -6.616 -3.550 6.511 1.00 97.62 96 PHE A CA 1
ATOM 776 C C . PHE A 1 96 ? -5.566 -3.269 5.434 1.00 97.62 96 PHE A C 1
ATOM 778 O O . PHE A 1 96 ? -5.601 -2.220 4.788 1.00 97.62 96 PHE A O 1
ATOM 785 N N . VAL A 1 97 ? -4.637 -4.203 5.239 1.00 97.12 97 VAL A N 1
ATOM 786 C CA . VAL A 1 97 ? -3.559 -4.123 4.245 1.00 97.12 97 VAL A CA 1
ATOM 787 C C . VAL A 1 97 ? -3.972 -4.919 3.015 1.00 97.12 97 VAL A C 1
ATOM 789 O O . VAL A 1 97 ? -4.198 -6.128 3.087 1.00 97.12 97 VAL A O 1
ATOM 792 N N . PHE A 1 98 ? -4.124 -4.219 1.895 1.00 96.06 98 PHE A N 1
ATOM 793 C CA . PHE A 1 98 ? -4.716 -4.761 0.676 1.00 96.06 98 PHE A CA 1
ATOM 794 C C . PHE A 1 98 ? -3.602 -5.222 -0.268 1.00 96.06 98 PHE A C 1
ATOM 796 O O . PHE A 1 98 ? -2.704 -4.421 -0.542 1.00 96.06 98 PHE A O 1
ATOM 803 N N . PRO A 1 99 ? -3.650 -6.457 -0.798 1.00 96.00 99 PRO A N 1
ATOM 804 C CA . PRO A 1 99 ? -2.692 -6.893 -1.803 1.00 96.00 99 PRO A CA 1
ATOM 805 C C . PRO A 1 99 ? -3.010 -6.320 -3.184 1.00 96.00 99 PRO A C 1
ATOM 807 O O . PRO A 1 99 ? -4.165 -6.195 -3.588 1.00 96.00 99 PRO A O 1
ATOM 810 N N . ARG A 1 100 ? -1.965 -6.019 -3.948 1.00 93.56 100 ARG A N 1
ATOM 811 C CA . ARG A 1 100 ? -2.030 -5.818 -5.397 1.00 93.56 100 ARG A CA 1
ATOM 812 C C . ARG A 1 100 ? -1.742 -7.132 -6.111 1.00 93.56 100 ARG A C 1
ATOM 814 O O . ARG A 1 100 ? -1.039 -7.978 -5.570 1.00 93.56 100 ARG A O 1
ATOM 821 N N . SER A 1 101 ? -2.268 -7.288 -7.327 1.00 94.38 101 SER A N 1
ATOM 822 C CA . SER A 1 101 ? -2.145 -8.523 -8.119 1.00 94.38 101 SER A CA 1
ATOM 823 C C . SER A 1 101 ? -0.723 -9.064 -8.171 1.00 94.38 101 SER A C 1
ATOM 825 O O . SER A 1 101 ? -0.512 -10.222 -7.833 1.00 94.38 101 SER A O 1
ATOM 827 N N . TYR A 1 102 ? 0.259 -8.208 -8.459 1.00 93.56 102 TYR A N 1
ATOM 828 C CA . TYR A 1 102 ? 1.665 -8.604 -8.567 1.00 93.56 102 TYR A CA 1
ATOM 829 C C . TYR A 1 102 ? 2.260 -9.225 -7.293 1.00 93.56 102 TYR A C 1
ATOM 831 O O . TYR A 1 102 ? 3.335 -9.810 -7.354 1.00 93.56 102 TYR A O 1
ATOM 839 N N . GLN A 1 103 ? 1.592 -9.093 -6.145 1.00 95.88 103 GLN A N 1
ATOM 840 C CA . GLN A 1 103 ? 2.035 -9.634 -4.861 1.00 95.88 103 GLN A CA 1
ATOM 841 C C . GLN A 1 103 ? 1.531 -11.062 -4.610 1.00 95.88 103 GLN A C 1
ATOM 843 O O . GLN A 1 103 ? 2.100 -11.745 -3.769 1.00 95.88 103 GLN A O 1
ATOM 848 N N . TYR A 1 104 ? 0.491 -11.525 -5.316 1.00 95.25 104 TYR A N 1
ATOM 849 C CA . TYR A 1 104 ? -0.088 -12.868 -5.125 1.00 95.25 104 TYR A CA 1
ATOM 850 C C . TYR A 1 104 ? -0.334 -13.643 -6.426 1.00 95.25 104 TYR A C 1
ATOM 852 O O . TYR A 1 104 ? -0.627 -14.836 -6.380 1.00 95.25 104 TYR A O 1
ATOM 860 N N . SER A 1 105 ? -0.252 -13.000 -7.596 1.00 93.94 105 SER A N 1
ATOM 861 C CA . SER A 1 105 ? -0.531 -13.651 -8.872 1.00 93.94 105 SER A CA 1
ATOM 862 C C . SER A 1 105 ? 0.118 -12.961 -10.076 1.00 93.94 105 SER A C 1
ATOM 864 O O . SER A 1 105 ? 0.101 -11.739 -10.210 1.00 93.94 105 SER A O 1
ATOM 866 N N . ASP A 1 106 ? 0.613 -13.766 -11.014 1.00 91.69 106 ASP A N 1
ATOM 867 C CA . ASP A 1 106 ? 1.179 -13.341 -12.299 1.00 91.69 106 ASP A CA 1
ATOM 868 C C . ASP A 1 106 ? 0.168 -13.366 -13.467 1.00 91.69 106 ASP A C 1
ATOM 870 O O . ASP A 1 106 ? 0.496 -12.966 -14.583 1.00 91.69 106 ASP A O 1
ATOM 874 N N . ARG A 1 107 ? -1.079 -13.799 -13.226 1.00 90.50 107 ARG A N 1
ATOM 875 C CA . ARG A 1 107 ? -2.107 -14.016 -14.270 1.00 90.50 107 ARG A CA 1
ATOM 876 C C . ARG A 1 107 ? -3.250 -12.995 -14.303 1.00 90.50 107 ARG A C 1
ATOM 878 O O . ARG A 1 107 ? -4.088 -13.056 -15.197 1.00 90.50 107 ARG A O 1
ATOM 885 N N . GLU A 1 108 ? -3.318 -12.083 -13.338 1.00 90.00 108 GLU A N 1
ATOM 886 C CA . GLU A 1 108 ? -4.515 -11.261 -13.078 1.00 90.00 108 GLU A CA 1
ATOM 887 C C . GLU A 1 108 ? -4.743 -10.107 -14.057 1.00 90.00 108 GLU A C 1
ATOM 889 O O . GLU A 1 108 ? -5.881 -9.764 -14.381 1.00 90.00 108 GLU A O 1
ATOM 894 N N . VAL A 1 109 ? -3.659 -9.480 -14.515 1.00 88.12 109 VAL A N 1
ATOM 895 C CA . VAL A 1 109 ? -3.715 -8.243 -15.306 1.00 88.12 109 VAL A CA 1
ATOM 896 C C . VAL A 1 109 ? -2.796 -8.396 -16.519 1.00 88.12 109 VAL A C 1
ATOM 898 O O . VAL A 1 109 ? -1.691 -7.853 -16.535 1.00 88.12 109 VAL A O 1
ATOM 901 N N . PRO A 1 110 ? -3.206 -9.162 -17.545 1.00 84.62 110 PRO A N 1
ATOM 902 C CA . PRO A 1 110 ? -2.336 -9.491 -18.675 1.00 84.62 110 PRO A CA 1
ATOM 903 C C . PRO A 1 110 ? -1.874 -8.262 -19.472 1.00 84.62 110 PRO A C 1
ATOM 905 O O . PRO A 1 110 ? -0.825 -8.306 -20.105 1.00 84.62 110 PRO A O 1
ATOM 908 N N . ASN A 1 111 ? -2.626 -7.158 -19.434 1.00 86.31 111 ASN A N 1
ATOM 909 C CA . ASN A 1 111 ? -2.309 -5.922 -20.152 1.00 86.31 111 ASN A CA 1
ATOM 910 C C . ASN A 1 111 ? -2.087 -4.751 -19.184 1.00 86.31 111 ASN A C 1
ATOM 912 O O . ASN A 1 111 ? -2.608 -3.649 -19.379 1.00 86.31 111 ASN A O 1
ATOM 916 N N . ASN A 1 112 ? -1.357 -5.019 -18.107 1.00 85.69 112 ASN A N 1
ATOM 917 C CA . ASN A 1 112 ? -1.087 -4.067 -17.045 1.00 85.69 112 ASN A CA 1
ATOM 918 C C . ASN A 1 112 ? -0.142 -2.942 -17.489 1.00 85.69 112 ASN A C 1
ATOM 920 O O . ASN A 1 112 ? 1.004 -3.186 -17.867 1.00 85.69 112 ASN A O 1
ATOM 924 N N . TRP A 1 113 ? -0.602 -1.698 -17.375 1.00 84.19 113 TRP A N 1
ATOM 925 C CA . TRP A 1 113 ? 0.204 -0.517 -17.684 1.00 84.19 113 TRP A CA 1
ATOM 926 C C . TRP A 1 113 ? 1.299 -0.236 -16.641 1.00 84.19 113 TRP A C 1
ATOM 928 O O . TRP A 1 113 ? 2.234 0.496 -16.951 1.00 84.19 113 TRP A O 1
ATOM 938 N N . GLU A 1 114 ? 1.211 -0.825 -15.441 1.00 86.69 114 GLU A N 1
ATOM 939 C CA . GLU A 1 114 ? 2.218 -0.718 -14.372 1.00 86.69 114 GLU A CA 1
ATOM 940 C C . GLU A 1 114 ? 3.266 -1.852 -14.411 1.00 86.69 114 GLU A C 1
ATOM 942 O O . GLU A 1 114 ? 4.161 -1.870 -13.574 1.00 86.69 114 GLU A O 1
ATOM 947 N N . ALA A 1 115 ? 3.196 -2.811 -15.349 1.00 83.25 115 ALA A N 1
ATOM 948 C CA . ALA A 1 115 ? 4.025 -4.031 -15.319 1.00 83.25 115 ALA A CA 1
ATOM 949 C C . ALA A 1 115 ? 5.54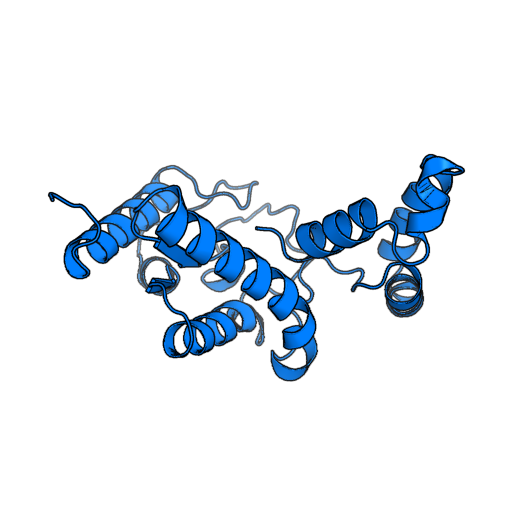9 -3.797 -15.370 1.00 83.25 115 ALA A C 1
ATOM 951 O O . ALA A 1 115 ? 6.313 -4.699 -15.043 1.00 83.25 115 ALA A O 1
ATOM 952 N N . GLY A 1 116 ? 5.994 -2.619 -15.814 1.00 85.00 116 GLY A N 1
ATOM 953 C CA . GLY A 1 116 ? 7.410 -2.240 -15.837 1.00 85.00 116 GLY A CA 1
ATOM 954 C C . GLY A 1 116 ? 7.897 -1.527 -14.573 1.00 85.00 116 GLY A C 1
ATOM 955 O O . GLY A 1 116 ? 9.090 -1.249 -14.477 1.00 85.00 116 GLY A O 1
ATOM 956 N N . ASP A 1 117 ? 7.001 -1.211 -13.636 1.00 87.56 117 ASP A N 1
ATOM 957 C CA . ASP A 1 117 ? 7.315 -0.397 -12.458 1.00 87.56 117 ASP A CA 1
ATOM 958 C C . ASP A 1 117 ? 7.625 -1.234 -11.201 1.00 87.56 117 ASP A C 1
ATOM 960 O O . ASP A 1 117 ? 7.958 -0.650 -10.172 1.00 87.56 117 ASP A O 1
ATOM 964 N N . TYR A 1 118 ? 7.495 -2.564 -11.269 1.00 91.12 118 TYR A N 1
ATOM 965 C CA . TYR A 1 118 ? 7.768 -3.518 -10.185 1.00 91.12 118 TYR A CA 1
ATOM 966 C C . TYR A 1 118 ? 8.095 -4.914 -10.725 1.00 91.12 118 TYR A C 1
ATOM 968 O O . TYR A 1 118 ? 7.734 -5.268 -11.850 1.00 91.12 118 TYR A O 1
ATOM 976 N N . GLU A 1 119 ? 8.707 -5.749 -9.886 1.00 93.06 119 GLU A N 1
ATOM 977 C CA . GLU A 1 119 ? 8.872 -7.177 -10.160 1.00 93.06 119 GLU A CA 1
ATOM 978 C C . GLU A 1 119 ? 7.645 -7.976 -9.682 1.00 93.06 119 GLU A C 1
ATOM 980 O O . GLU A 1 119 ? 7.317 -8.021 -8.494 1.00 93.06 119 GLU A O 1
ATOM 985 N N . THR A 1 120 ? 6.948 -8.627 -10.619 1.00 93.81 120 THR A N 1
ATOM 986 C CA . THR A 1 120 ? 5.804 -9.495 -10.290 1.00 93.81 120 THR A CA 1
ATOM 987 C C . THR A 1 120 ? 6.276 -10.723 -9.530 1.00 93.81 120 THR A C 1
ATOM 989 O O . THR A 1 120 ? 7.155 -11.436 -10.004 1.00 93.81 120 THR A O 1
ATOM 992 N N . LEU A 1 121 ? 5.678 -10.968 -8.361 1.00 94.75 121 LEU A N 1
ATOM 993 C CA . LEU A 1 121 ? 6.095 -12.003 -7.412 1.00 94.75 121 LEU A CA 1
ATOM 994 C C . LEU A 1 121 ? 7.591 -11.915 -7.060 1.00 94.75 121 LEU A C 1
ATOM 996 O O . LEU A 1 121 ? 8.228 -12.927 -6.766 1.00 94.75 121 LEU A O 1
ATOM 1000 N N . GLY A 1 122 ? 8.146 -10.699 -7.096 1.00 95.56 122 GLY A N 1
ATOM 1001 C CA . GLY A 1 122 ? 9.537 -10.447 -6.756 1.00 95.56 122 GLY A CA 1
ATOM 1002 C C . GLY A 1 122 ? 9.858 -10.801 -5.299 1.00 95.56 122 GLY A C 1
ATOM 1003 O O . GLY A 1 122 ? 8.962 -10.860 -4.450 1.00 95.56 122 GLY A O 1
ATOM 1004 N N . PRO A 1 123 ? 11.147 -10.984 -4.968 1.00 97.00 123 PRO A N 1
ATOM 1005 C CA . PRO A 1 123 ? 11.587 -11.423 -3.641 1.00 97.00 123 PRO A CA 1
ATOM 1006 C C . PRO A 1 123 ? 11.173 -10.469 -2.512 1.00 97.00 123 PRO A C 1
ATOM 1008 O O . PRO A 1 123 ? 11.038 -10.900 -1.369 1.00 97.00 123 PRO A O 1
ATOM 1011 N N . TYR A 1 124 ? 10.941 -9.195 -2.838 1.00 97.50 124 TYR A N 1
ATOM 1012 C CA . TYR A 1 124 ? 10.566 -8.147 -1.889 1.00 97.50 124 TYR A CA 1
ATOM 1013 C C . TYR A 1 124 ? 9.115 -7.666 -2.054 1.00 97.50 124 TYR A C 1
ATOM 1015 O O . TYR A 1 124 ? 8.680 -6.745 -1.362 1.00 97.50 124 TYR A O 1
ATOM 1023 N N . ALA A 1 125 ? 8.318 -8.316 -2.913 1.00 96.12 125 ALA A N 1
ATOM 1024 C CA . ALA A 1 125 ? 6.937 -7.914 -3.191 1.00 96.12 125 ALA A CA 1
ATOM 1025 C C . ALA A 1 125 ? 6.056 -7.862 -1.928 1.00 96.12 125 ALA A C 1
ATOM 1027 O O . ALA A 1 125 ? 5.073 -7.118 -1.874 1.00 96.12 125 ALA A O 1
ATOM 1028 N N . LEU A 1 126 ? 6.423 -8.632 -0.898 1.00 97.44 126 LEU A N 1
ATOM 1029 C CA . LEU A 1 126 ? 5.698 -8.757 0.364 1.00 97.44 126 LEU A CA 1
ATOM 1030 C C . LEU A 1 126 ? 6.327 -7.987 1.538 1.00 97.44 126 LEU A C 1
A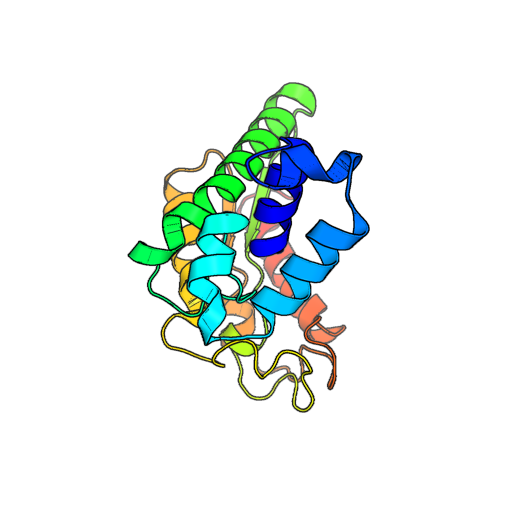TOM 1032 O O . LEU A 1 126 ? 5.804 -8.071 2.650 1.00 97.44 126 LEU A O 1
ATOM 1036 N N . GLU A 1 127 ? 7.391 -7.203 1.337 1.00 97.06 127 GLU A N 1
ATOM 1037 C CA . GLU A 1 127 ? 8.003 -6.415 2.424 1.00 97.06 127 GLU A CA 1
ATOM 1038 C C . GLU A 1 127 ? 7.018 -5.455 3.121 1.00 97.06 127 GLU A C 1
ATOM 1040 O O . GLU A 1 127 ? 7.022 -5.397 4.356 1.00 97.06 127 GLU A O 1
ATOM 1045 N N . PRO A 1 128 ? 6.070 -4.792 2.421 1.00 95.75 128 PRO A N 1
ATOM 1046 C CA . PRO A 1 128 ? 5.031 -4.017 3.098 1.00 95.75 128 PRO A CA 1
ATOM 1047 C C . PRO A 1 128 ? 4.150 -4.865 4.029 1.00 95.75 128 PRO A C 1
ATOM 1049 O O . PRO A 1 128 ? 3.757 -4.402 5.099 1.00 95.75 128 PRO A O 1
ATOM 1052 N N . PHE A 1 129 ? 3.857 -6.119 3.670 1.00 96.88 129 PHE A N 1
ATOM 1053 C CA . PHE A 1 129 ? 3.102 -7.030 4.536 1.00 96.88 129 PHE A CA 1
ATOM 1054 C C . PHE A 1 129 ? 3.915 -7.456 5.757 1.00 96.88 129 PHE A C 1
ATOM 1056 O O . PHE A 1 129 ? 3.377 -7.472 6.864 1.00 96.88 129 PHE A O 1
ATOM 1063 N N . ARG A 1 130 ? 5.214 -7.733 5.579 1.00 96.56 130 ARG A N 1
ATOM 1064 C CA . ARG A 1 130 ? 6.134 -8.021 6.691 1.00 96.56 130 ARG A CA 1
ATOM 1065 C C . ARG A 1 130 ? 6.204 -6.848 7.669 1.00 96.56 130 ARG A C 1
ATOM 1067 O O . ARG A 1 130 ? 6.134 -7.061 8.879 1.00 96.56 130 ARG A O 1
ATOM 1074 N N . TYR A 1 131 ? 6.264 -5.619 7.156 1.00 96.81 131 TYR A N 1
ATOM 1075 C CA . TYR A 1 131 ? 6.225 -4.411 7.977 1.00 96.81 131 TYR A CA 1
ATOM 1076 C C . TYR A 1 131 ? 4.939 -4.320 8.806 1.00 96.81 131 TYR A C 1
ATOM 1078 O O . TYR A 1 131 ? 5.002 -4.159 10.025 1.00 96.81 131 TYR A O 1
ATOM 1086 N N . PHE A 1 132 ? 3.769 -4.461 8.175 1.00 96.75 132 PHE A N 1
ATOM 1087 C CA . PHE A 1 132 ? 2.496 -4.331 8.887 1.00 96.75 132 PHE A CA 1
ATOM 1088 C C . PHE A 1 132 ? 2.212 -5.480 9.865 1.00 96.75 132 PHE A C 1
ATOM 1090 O O . PHE A 1 132 ? 1.549 -5.247 10.875 1.00 96.75 132 PHE A O 1
ATOM 1097 N N . GLU A 1 133 ? 2.749 -6.684 9.642 1.00 96.25 133 GLU A N 1
ATOM 1098 C CA . GLU A 1 133 ? 2.677 -7.757 10.643 1.00 96.25 133 GLU A CA 1
ATOM 1099 C C . GLU A 1 133 ? 3.505 -7.423 11.894 1.00 96.25 133 GLU A C 1
ATOM 1101 O O . GLU A 1 133 ? 3.080 -7.733 13.005 1.00 96.25 133 GLU A O 1
ATOM 1106 N N . ARG A 1 134 ? 4.638 -6.719 11.757 1.00 95.56 134 ARG A N 1
ATOM 1107 C CA . ARG A 1 134 ? 5.368 -6.186 12.920 1.00 95.56 134 ARG A CA 1
ATOM 1108 C C . ARG A 1 134 ? 4.568 -5.080 13.617 1.00 95.56 134 ARG A C 1
ATOM 1110 O O . ARG A 1 134 ? 4.402 -5.129 14.832 1.00 95.56 134 ARG A O 1
ATOM 1117 N N . VAL A 1 135 ? 4.004 -4.136 12.854 1.00 96.06 135 VAL A N 1
ATOM 1118 C CA . VAL A 1 135 ? 3.180 -3.034 13.397 1.00 96.06 135 VAL A CA 1
ATOM 1119 C C . VAL A 1 135 ? 1.992 -3.560 14.202 1.00 96.06 135 VAL A C 1
ATOM 1121 O O . VAL A 1 135 ? 1.685 -3.016 15.257 1.00 96.06 135 VAL A O 1
ATOM 1124 N N . LYS A 1 136 ? 1.356 -4.649 13.766 1.00 95.19 136 LYS A N 1
ATOM 1125 C CA . LYS A 1 136 ? 0.259 -5.310 14.489 1.00 95.19 136 LYS A CA 1
ATOM 1126 C C . LYS A 1 136 ? 0.591 -5.649 15.948 1.00 95.19 136 LYS A C 1
ATOM 1128 O O . LYS A 1 136 ? -0.305 -5.617 16.784 1.00 95.19 136 LYS A O 1
ATOM 1133 N N . GLY A 1 137 ? 1.847 -5.983 16.258 1.00 91.25 137 GLY A N 1
ATOM 1134 C CA . GLY A 1 137 ? 2.294 -6.281 17.624 1.00 91.25 137 GLY A CA 1
ATOM 1135 C C . GLY A 1 137 ? 2.545 -5.043 18.492 1.00 91.25 137 GLY A C 1
ATOM 1136 O O . GLY A 1 137 ? 2.662 -5.165 19.709 1.00 91.25 137 GLY A O 1
ATOM 1137 N N . GLU A 1 138 ? 2.632 -3.865 17.879 1.00 94.19 138 GLU A N 1
ATOM 1138 C CA . GLU A 1 138 ? 3.017 -2.605 18.524 1.00 94.19 138 GLU A CA 1
ATOM 1139 C C . GLU A 1 138 ? 1.870 -1.580 18.560 1.00 94.19 138 GLU A C 1
ATOM 1141 O O . GLU A 1 138 ? 1.869 -0.677 19.395 1.00 94.19 138 GLU A O 1
ATOM 1146 N N . ALA A 1 139 ? 0.911 -1.694 17.640 1.00 94.88 139 ALA A N 1
ATOM 1147 C CA . ALA A 1 139 ? -0.176 -0.745 17.454 1.00 94.88 139 ALA A CA 1
ATOM 1148 C C . ALA A 1 139 ? -1.273 -0.869 18.525 1.00 94.88 139 ALA A C 1
ATOM 1150 O O . ALA A 1 139 ? -1.596 -1.955 19.004 1.00 94.88 139 ALA A O 1
ATOM 1151 N N . GLY A 1 140 ? -1.917 0.261 18.841 1.00 93.00 140 GLY A N 1
ATOM 1152 C CA . GLY A 1 140 ? -3.111 0.312 19.698 1.00 93.00 140 GLY A CA 1
ATOM 1153 C C . GLY A 1 140 ? -4.409 -0.140 19.010 1.00 93.00 140 GLY A C 1
ATOM 1154 O O . GLY A 1 140 ? -5.456 -0.200 19.654 1.00 93.00 140 GLY A O 1
ATOM 1155 N N . TYR A 1 141 ? -4.343 -0.465 17.717 1.00 95.19 141 TYR A N 1
ATOM 1156 C CA . TYR A 1 141 ? -5.462 -0.818 16.842 1.00 95.19 141 TYR A CA 1
ATOM 1157 C C . TYR A 1 141 ? -5.225 -2.158 16.140 1.00 95.19 141 TYR A C 1
ATOM 1159 O O . TYR A 1 141 ? -4.099 -2.641 16.026 1.00 95.19 141 TYR A O 1
ATOM 1167 N N . GLY A 1 142 ? -6.301 -2.762 15.631 1.00 96.44 142 GLY A N 1
ATOM 1168 C CA . GLY A 1 142 ? -6.198 -3.995 14.851 1.00 96.44 142 GLY A CA 1
ATOM 1169 C C . GLY A 1 142 ? -5.557 -3.743 13.486 1.00 96.44 142 GLY A C 1
ATOM 1170 O O . GLY A 1 142 ? -5.994 -2.848 12.765 1.00 96.44 142 GLY A O 1
ATOM 1171 N N . VAL A 1 143 ? -4.558 -4.546 13.114 1.00 97.94 143 VAL A N 1
ATOM 1172 C CA . VAL A 1 143 ? -3.944 -4.552 11.776 1.00 97.94 143 VAL A CA 1
ATOM 1173 C C . VAL A 1 143 ? -4.138 -5.929 11.154 1.00 97.94 143 VAL A C 1
ATOM 1175 O O . VAL A 1 143 ? -3.762 -6.943 11.745 1.00 97.94 143 VAL A O 1
ATOM 1178 N N . TYR A 1 144 ? -4.734 -5.966 9.965 1.00 97.75 144 TYR A N 1
ATOM 1179 C CA . TYR A 1 144 ? -5.157 -7.199 9.309 1.00 97.75 144 TYR A C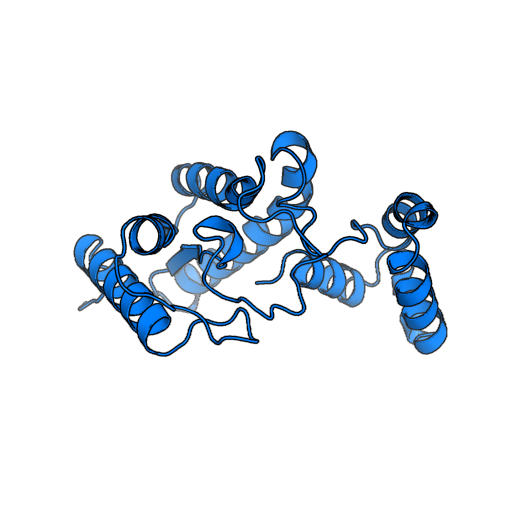A 1
ATOM 1180 C C . TYR A 1 144 ? -4.695 -7.237 7.853 1.00 97.75 144 TYR A C 1
ATOM 1182 O O . TYR A 1 144 ? -4.926 -6.302 7.091 1.00 97.75 144 TYR A O 1
ATOM 1190 N N . SER A 1 145 ? -4.059 -8.334 7.446 1.00 97.62 145 SER A N 1
ATOM 1191 C CA . SER A 1 145 ? -3.680 -8.565 6.050 1.00 97.62 145 SER A CA 1
ATOM 1192 C C . SER A 1 145 ? -4.821 -9.225 5.280 1.00 97.62 145 SER A C 1
ATOM 1194 O O . SER A 1 145 ? -5.409 -10.196 5.753 1.00 97.62 145 SER A O 1
ATOM 1196 N N . LEU A 1 146 ? -5.096 -8.734 4.070 1.00 97.88 146 LEU A N 1
ATOM 1197 C CA . LEU A 1 146 ? -5.983 -9.395 3.111 1.00 97.88 146 LEU A CA 1
ATOM 1198 C C . LEU A 1 146 ? -5.226 -10.287 2.118 1.00 97.88 146 LEU A C 1
ATOM 1200 O O . LEU A 1 146 ? -5.839 -10.774 1.179 1.00 97.88 146 LEU A O 1
ATOM 1204 N N . LEU A 1 147 ? -3.924 -10.522 2.303 1.00 97.62 147 LEU A N 1
ATOM 1205 C CA . LEU A 1 147 ? -3.109 -11.313 1.374 1.00 97.62 147 LEU A CA 1
ATOM 1206 C C . LEU A 1 147 ? -3.578 -12.774 1.261 1.00 97.62 147 LEU A C 1
ATOM 1208 O O . LEU A 1 147 ? -3.879 -13.236 0.164 1.00 97.62 147 LEU A O 1
ATOM 1212 N N . ALA A 1 148 ? -3.720 -13.478 2.388 1.00 97.25 148 ALA A N 1
ATOM 1213 C CA . ALA A 1 148 ? -4.039 -14.909 2.395 1.00 97.25 148 ALA A CA 1
ATOM 1214 C C . ALA A 1 148 ? -5.355 -15.278 1.661 1.00 97.25 148 ALA A C 1
ATOM 1216 O O . ALA A 1 148 ? -5.359 -16.261 0.916 1.00 97.25 148 ALA A O 1
ATOM 1217 N N . PRO A 1 149 ? -6.463 -14.513 1.787 1.00 97.19 149 PRO A N 1
ATOM 1218 C CA . PRO A 1 149 ? -7.659 -14.725 0.967 1.00 97.19 149 PRO A CA 1
ATOM 1219 C C . PRO A 1 149 ? -7.422 -14.692 -0.550 1.00 97.19 149 PRO A C 1
ATOM 1221 O O . PRO A 1 149 ? -8.112 -15.401 -1.275 1.00 97.19 149 PRO A O 1
ATOM 1224 N N . PHE A 1 150 ? -6.470 -13.889 -1.035 1.00 97.38 150 PHE A N 1
ATOM 1225 C CA . PHE A 1 150 ? -6.134 -13.805 -2.460 1.00 97.38 150 PHE A CA 1
ATOM 1226 C C . PHE A 1 150 ? -5.123 -14.878 -2.885 1.00 97.38 150 PHE A C 1
ATOM 1228 O O . PHE A 1 150 ? -5.239 -15.414 -3.980 1.00 97.38 150 PHE A O 1
ATOM 1235 N N . GLU A 1 151 ? -4.177 -15.260 -2.023 1.00 95.81 151 GLU A N 1
ATOM 1236 C CA . GLU A 1 151 ? -3.231 -16.354 -2.310 1.00 95.81 151 GLU A CA 1
ATOM 1237 C C . GLU A 1 151 ? -3.915 -17.727 -2.401 1.00 95.81 151 GLU A C 1
ATOM 1239 O O . GLU A 1 151 ? -3.446 -18.619 -3.105 1.00 95.81 151 GLU A O 1
ATOM 1244 N N . THR A 1 152 ? -5.020 -17.910 -1.675 1.00 95.44 152 THR A N 1
ATOM 1245 C CA . THR A 1 152 ? -5.709 -19.207 -1.550 1.00 95.44 152 THR A CA 1
ATOM 1246 C C . THR A 1 152 ? -6.974 -19.329 -2.398 1.00 95.44 152 THR A C 1
ATOM 1248 O O . THR A 1 152 ? -7.611 -20.383 -2.389 1.00 95.44 152 THR A O 1
ATOM 1251 N N . THR A 1 153 ? -7.356 -18.280 -3.132 1.00 94.75 153 THR A N 1
ATOM 1252 C CA . THR A 1 153 ? -8.552 -18.308 -3.981 1.00 94.75 153 THR A CA 1
ATOM 1253 C C . THR A 1 153 ? -8.342 -19.132 -5.252 1.00 94.75 153 THR A C 1
ATOM 1255 O O . THR A 1 153 ? -7.233 -19.251 -5.770 1.00 94.75 153 THR A O 1
ATOM 1258 N N . ASP A 1 154 ? -9.432 -19.673 -5.786 1.00 95.06 154 ASP A N 1
ATOM 1259 C CA . ASP A 1 154 ? -9.536 -20.283 -7.111 1.00 95.06 154 ASP A CA 1
ATOM 1260 C C . ASP A 1 154 ? -10.307 -19.398 -8.113 1.00 95.06 154 ASP A C 1
ATOM 1262 O O . ASP A 1 154 ? -10.449 -19.759 -9.284 1.00 95.06 154 ASP A O 1
ATOM 1266 N N . VAL A 1 155 ? -10.769 -18.218 -7.685 1.00 94.88 155 VAL A N 1
ATOM 1267 C CA . VAL A 1 155 ? -11.543 -17.273 -8.499 1.00 94.88 155 VAL A CA 1
ATOM 1268 C C . VAL A 1 155 ? -10.605 -16.349 -9.272 1.00 94.88 155 VAL A C 1
ATOM 1270 O O . VAL A 1 155 ? -9.897 -15.551 -8.669 1.00 94.88 155 VAL A O 1
ATOM 1273 N N . PHE A 1 156 ? -10.625 -16.427 -10.608 1.00 93.56 156 PHE A N 1
ATOM 1274 C CA . PHE A 1 156 ? -9.817 -15.579 -11.493 1.00 93.56 156 PHE A CA 1
ATOM 1275 C C . PHE A 1 156 ? -10.600 -15.157 -12.749 1.00 93.56 156 PHE A C 1
ATOM 1277 O O . PHE A 1 156 ? -11.369 -15.962 -13.284 1.00 93.56 156 PHE A O 1
ATOM 1284 N N . PRO A 1 157 ? -10.361 -13.944 -13.280 1.00 94.81 157 PRO A N 1
ATOM 1285 C CA . PRO A 1 157 ? -9.505 -12.904 -12.706 1.00 94.81 157 PRO A CA 1
ATOM 1286 C C . PRO A 1 157 ? -10.188 -12.200 -11.521 1.00 94.81 157 PRO A C 1
ATOM 1288 O O . PRO A 1 157 ? -11.409 -12.070 -11.488 1.00 94.81 157 PRO A O 1
ATOM 1291 N N . THR A 1 158 ? -9.410 -11.702 -10.568 1.00 96.38 158 THR A N 1
ATOM 1292 C CA . THR A 1 158 ? -9.843 -10.800 -9.493 1.00 96.38 158 THR A CA 1
ATOM 1293 C C . THR A 1 158 ? -9.607 -9.324 -9.828 1.00 96.38 158 THR A C 1
ATOM 1295 O O . THR A 1 158 ? -10.167 -8.454 -9.159 1.00 96.38 158 THR A O 1
ATOM 1298 N N . CYS A 1 159 ? -8.848 -9.017 -10.886 1.00 96.44 159 CYS A N 1
ATOM 1299 C CA . CYS A 1 159 ? -8.635 -7.666 -11.420 1.00 96.44 159 CYS A CA 1
ATOM 1300 C C . CYS A 1 159 ? -9.287 -7.471 -12.799 1.00 96.44 159 CYS A C 1
ATOM 1302 O O . CYS A 1 159 ? -9.800 -8.404 -13.426 1.00 96.44 159 CYS A O 1
ATOM 1304 N N . PHE A 1 160 ? -9.307 -6.231 -13.282 1.00 94.12 160 PHE A N 1
ATOM 1305 C CA . PHE A 1 160 ? -9.672 -5.948 -14.669 1.00 94.12 160 PHE A CA 1
ATOM 1306 C C . PHE A 1 160 ? -8.478 -6.207 -15.610 1.00 94.12 160 PHE A C 1
ATOM 1308 O O . PHE A 1 160 ? -7.334 -6.019 -15.208 1.00 94.12 160 PHE A O 1
ATOM 1315 N N . PRO A 1 161 ? -8.693 -6.551 -16.897 1.00 92.12 161 PRO A N 1
ATOM 1316 C CA . PRO A 1 161 ? -7.594 -6.942 -17.794 1.00 92.12 161 PRO A CA 1
ATOM 1317 C C . PRO A 1 161 ? -6.511 -5.876 -18.033 1.00 92.12 161 PRO A C 1
ATOM 1319 O O . PRO A 1 161 ? -5.374 -6.218 -18.356 1.00 92.12 161 PRO A O 1
ATOM 1322 N N . HIS A 1 162 ? -6.879 -4.597 -17.913 1.00 91.31 162 HIS A N 1
ATOM 1323 C CA . HIS A 1 162 ? -6.033 -3.428 -18.187 1.00 91.31 162 HIS A CA 1
ATOM 1324 C C . HIS A 1 162 ? -5.875 -2.507 -16.972 1.00 91.31 162 HIS A C 1
ATOM 1326 O O . HIS A 1 162 ? -5.322 -1.417 -17.098 1.00 91.31 162 HIS A O 1
ATOM 1332 N N . ASP A 1 163 ? -6.420 -2.892 -15.820 1.00 89.44 163 ASP A N 1
ATOM 1333 C CA . ASP A 1 163 ? -6.482 -2.031 -14.648 1.00 89.44 163 ASP A CA 1
ATOM 1334 C C . ASP A 1 163 ? -6.176 -2.868 -13.391 1.00 89.44 163 ASP A C 1
ATOM 1336 O O . ASP A 1 163 ? -6.866 -3.861 -13.145 1.00 89.44 163 ASP A O 1
ATOM 1340 N N . PRO A 1 164 ? -5.144 -2.498 -12.603 1.00 88.25 164 PRO A N 1
ATOM 1341 C CA . PRO A 1 164 ? -4.755 -3.228 -11.399 1.00 88.25 164 PRO A CA 1
ATOM 1342 C C . PRO A 1 164 ? -5.799 -3.180 -10.273 1.00 88.25 164 PRO A C 1
ATOM 1344 O O . PRO A 1 164 ? -5.635 -3.879 -9.271 1.00 88.25 164 PRO A O 1
ATOM 1347 N N . HIS A 1 165 ? -6.867 -2.386 -10.395 1.00 93.62 165 HIS A N 1
ATOM 1348 C CA . HIS A 1 165 ? -7.972 -2.422 -9.442 1.00 93.62 165 HIS A CA 1
ATOM 1349 C C . HIS A 1 165 ? -8.733 -3.749 -9.503 1.00 93.62 165 HIS A C 1
ATOM 1351 O O . HIS A 1 165 ? -8.935 -4.349 -10.564 1.00 93.62 165 HIS A O 1
ATOM 1357 N N . TRP A 1 166 ? -9.205 -4.187 -8.336 1.00 95.56 166 TRP A N 1
ATOM 1358 C CA . TRP A 1 166 ? -10.053 -5.363 -8.240 1.00 95.56 166 TRP A CA 1
ATOM 1359 C C . TRP A 1 166 ? -11.358 -5.165 -9.011 1.00 95.56 166 TRP A C 1
ATOM 1361 O O . TRP A 1 166 ? -12.011 -4.122 -8.923 1.00 95.56 166 TRP A O 1
ATOM 1371 N N . ASN A 1 167 ? -11.764 -6.208 -9.722 1.00 96.94 167 ASN A N 1
ATOM 1372 C CA . ASN A 1 167 ? -13.070 -6.320 -10.349 1.00 96.94 167 ASN A CA 1
ATOM 1373 C C . ASN A 1 167 ? -14.131 -6.732 -9.292 1.00 96.94 167 ASN A C 1
ATOM 1375 O O . ASN A 1 167 ? -13.813 -6.833 -8.099 1.00 96.94 167 ASN A O 1
ATOM 1379 N N . PRO A 1 168 ? -15.407 -6.950 -9.661 1.00 98.25 168 PRO A N 1
ATOM 1380 C CA . PRO A 1 168 ? -16.434 -7.351 -8.698 1.00 98.25 168 PRO A CA 1
ATOM 1381 C C . PRO A 1 168 ? -16.123 -8.632 -7.908 1.00 98.25 168 PRO A C 1
ATOM 1383 O O . PRO A 1 168 ? -16.520 -8.729 -6.747 1.00 98.25 168 PRO A O 1
ATOM 1386 N N . ASP A 1 169 ? -15.411 -9.594 -8.495 1.00 97.88 169 ASP A N 1
ATOM 1387 C CA . ASP A 1 169 ? -15.063 -10.854 -7.838 1.00 97.88 169 ASP A CA 1
ATOM 1388 C C . ASP A 1 169 ? -13.92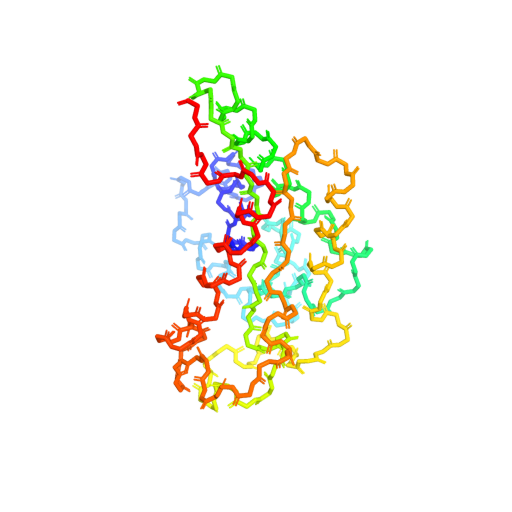5 -10.665 -6.828 1.00 97.88 169 ASP A C 1
ATOM 1390 O O . ASP A 1 169 ? -14.064 -11.082 -5.676 1.00 97.88 169 ASP A O 1
ATOM 1394 N N . GLY A 1 170 ? -12.871 -9.922 -7.188 1.00 97.50 170 GLY A N 1
ATOM 1395 C CA . GLY A 1 170 ? -11.818 -9.529 -6.243 1.00 97.50 170 GLY A CA 1
ATOM 1396 C C . GLY A 1 170 ? -12.358 -8.705 -5.069 1.00 97.50 170 GLY A C 1
ATOM 1397 O O . GLY A 1 170 ? -12.047 -8.973 -3.907 1.00 97.50 170 GLY A O 1
ATOM 1398 N N . ASN A 1 171 ? -13.268 -7.762 -5.341 1.00 98.00 171 ASN A N 1
ATOM 1399 C CA . ASN A 1 171 ? -13.951 -7.010 -4.284 1.00 98.00 171 ASN A CA 1
ATOM 1400 C C . ASN A 1 171 ? -14.820 -7.909 -3.393 1.00 98.00 171 ASN A C 1
ATOM 1402 O O . ASN A 1 171 ? -14.921 -7.652 -2.194 1.00 98.00 171 ASN A O 1
ATOM 1406 N N . ARG A 1 172 ? -15.435 -8.970 -3.935 1.00 98.38 172 ARG A N 1
ATOM 1407 C CA . ARG A 1 172 ? -16.225 -9.922 -3.139 1.00 98.38 172 ARG A CA 1
ATOM 1408 C C . ARG A 1 172 ? -15.342 -10.719 -2.177 1.00 98.38 172 ARG A C 1
ATOM 1410 O O . ARG A 1 172 ? -15.733 -10.878 -1.021 1.00 98.38 172 ARG A O 1
ATOM 1417 N N . ILE A 1 173 ? -14.165 -11.168 -2.622 1.00 98.12 173 ILE A N 1
ATOM 1418 C CA . ILE A 1 173 ? -13.169 -11.841 -1.767 1.00 98.12 173 ILE A CA 1
ATOM 1419 C C . ILE A 1 173 ? -12.758 -10.912 -0.622 1.00 98.12 173 ILE A C 1
ATOM 1421 O O . ILE A 1 173 ? -12.880 -11.277 0.549 1.00 98.12 173 ILE A O 1
ATOM 1425 N N . ALA A 1 174 ? -12.350 -9.683 -0.953 1.00 98.06 174 ALA A N 1
ATOM 1426 C CA . ALA A 1 174 ? -11.937 -8.694 0.037 1.00 98.06 174 ALA A CA 1
ATOM 1427 C C . ALA A 1 174 ? -13.059 -8.368 1.034 1.00 98.06 174 ALA A C 1
ATOM 1429 O O . ALA A 1 174 ? -12.842 -8.417 2.242 1.00 98.06 174 ALA A O 1
ATOM 1430 N N . ALA A 1 175 ? -14.275 -8.092 0.554 1.00 98.06 175 ALA A N 1
ATOM 1431 C CA . ALA A 1 175 ? -15.414 -7.765 1.409 1.00 98.06 175 ALA A CA 1
ATOM 1432 C C . ALA A 1 175 ? -15.765 -8.908 2.370 1.00 98.06 175 ALA A C 1
ATOM 1434 O O . ALA A 1 175 ? -16.043 -8.658 3.543 1.00 98.06 175 ALA A O 1
ATOM 1435 N N . ARG A 1 176 ? -15.714 -10.162 1.898 1.00 97.94 176 ARG A N 1
ATOM 1436 C CA . ARG A 1 176 ? -15.948 -11.337 2.743 1.00 97.94 176 ARG A CA 1
ATOM 1437 C C . ARG A 1 176 ? -14.878 -11.464 3.825 1.00 97.94 176 ARG A C 1
ATOM 1439 O O . ARG A 1 176 ? -15.227 -11.612 4.992 1.00 97.94 176 ARG A O 1
ATOM 1446 N N . ALA A 1 177 ? -13.605 -11.351 3.452 1.00 98.00 177 ALA A N 1
ATOM 1447 C CA . ALA A 1 177 ? -12.492 -11.428 4.394 1.00 98.00 177 ALA A CA 1
ATOM 1448 C C . ALA A 1 177 ? -12.535 -10.301 5.441 1.00 98.00 177 ALA A C 1
ATOM 1450 O O . ALA A 1 177 ? -12.336 -10.554 6.631 1.00 98.00 177 ALA A O 1
ATOM 1451 N N . ILE A 1 178 ? -12.855 -9.072 5.022 1.00 97.81 178 ILE A N 1
ATOM 1452 C CA . ILE A 1 178 ? -13.049 -7.929 5.922 1.00 97.81 178 ILE A CA 1
ATOM 1453 C C . ILE A 1 178 ? -14.202 -8.211 6.885 1.00 97.81 178 ILE A C 1
ATOM 1455 O O . ILE A 1 178 ? -14.024 -8.080 8.092 1.00 97.81 178 ILE A O 1
ATOM 1459 N N . PHE A 1 179 ? -15.367 -8.628 6.382 1.00 97.38 179 PHE A N 1
ATOM 1460 C CA . PHE A 1 179 ? -16.526 -8.930 7.220 1.00 97.38 179 PHE A CA 1
ATOM 1461 C C . PHE A 1 179 ? -16.217 -10.018 8.254 1.00 97.38 179 PHE A C 1
ATOM 1463 O O . PHE A 1 179 ? -16.483 -9.825 9.438 1.00 97.38 179 PHE A O 1
ATOM 1470 N N . ASP A 1 180 ? -15.612 -11.128 7.830 1.00 96.94 180 ASP A N 1
ATOM 1471 C CA . ASP A 1 180 ? -15.276 -12.238 8.723 1.00 96.94 180 ASP A CA 1
ATOM 1472 C C . ASP A 1 180 ? -14.267 -11.806 9.794 1.00 96.94 180 ASP A C 1
ATOM 1474 O O . ASP A 1 180 ? -14.445 -12.122 10.971 1.00 96.94 180 ASP A O 1
ATOM 1478 N N . THR A 1 181 ? -13.269 -11.001 9.419 1.00 96.88 181 THR A N 1
ATOM 1479 C CA . THR A 1 181 ? -12.297 -10.426 10.359 1.00 96.88 181 THR A CA 1
ATOM 1480 C C . THR A 1 181 ? -12.983 -9.503 11.361 1.00 96.88 181 THR A C 1
ATOM 1482 O O . THR A 1 181 ? -12.844 -9.671 12.574 1.00 96.88 181 THR A O 1
ATOM 1485 N N . LEU A 1 182 ? -13.773 -8.541 10.880 1.00 95.25 182 LEU A N 1
ATOM 1486 C CA . LEU A 1 182 ? -14.482 -7.614 11.754 1.00 95.25 182 LEU A CA 1
ATOM 1487 C C . LEU A 1 182 ? -15.442 -8.366 12.690 1.00 95.25 182 LEU A C 1
ATOM 1489 O O . LEU A 1 182 ? -15.541 -8.017 13.863 1.00 95.25 182 LEU A O 1
ATOM 1493 N N . SER A 1 183 ? -16.117 -9.413 12.211 1.00 94.88 183 SER A N 1
ATOM 1494 C CA . SER A 1 183 ? -17.000 -10.250 13.028 1.00 94.88 183 SER A CA 1
ATOM 1495 C C . SER A 1 183 ? -16.224 -11.014 14.102 1.00 94.88 183 SER A C 1
ATOM 1497 O O . SER A 1 183 ? -16.591 -10.961 15.275 1.00 94.88 183 SER A O 1
ATOM 1499 N N . ALA A 1 184 ? -15.138 -11.697 13.727 1.00 95.12 184 ALA A N 1
ATOM 1500 C CA . ALA A 1 184 ? -14.327 -12.510 14.635 1.00 95.12 184 ALA A CA 1
ATOM 1501 C C . ALA A 1 184 ? -13.680 -11.679 15.753 1.00 95.12 184 ALA A C 1
ATOM 1503 O O . ALA A 1 184 ? -13.544 -12.146 16.881 1.00 95.12 184 ALA A O 1
ATOM 1504 N N . HIS A 1 185 ? -13.331 -10.427 15.454 1.00 92.88 185 HIS A N 1
ATOM 1505 C CA . HIS A 1 185 ? -12.748 -9.491 16.413 1.00 92.88 185 HIS A CA 1
ATOM 1506 C C . HIS A 1 185 ? -13.791 -8.594 17.101 1.00 92.88 185 HIS A C 1
ATOM 1508 O O . HIS A 1 185 ? -13.434 -7.657 17.817 1.00 92.88 185 HIS A O 1
ATOM 1514 N N . GLY A 1 186 ? -15.086 -8.866 16.905 1.00 91.25 186 GLY A N 1
ATOM 1515 C CA . GLY A 1 186 ? -16.176 -8.144 17.558 1.00 91.25 186 GLY A CA 1
ATOM 1516 C C . GLY A 1 186 ? -16.283 -6.673 17.152 1.00 91.25 186 GLY A C 1
ATOM 1517 O O . GLY A 1 186 ? -16.837 -5.879 17.907 1.00 91.25 186 GLY A O 1
ATOM 1518 N N . LEU A 1 187 ? -15.758 -6.292 15.985 1.00 90.38 187 LEU A N 1
ATOM 1519 C CA . LEU A 1 187 ? -15.703 -4.927 15.457 1.00 90.38 187 LEU A CA 1
ATOM 1520 C C . LEU A 1 187 ? -16.984 -4.495 14.711 1.00 90.38 187 LEU A C 1
ATOM 1522 O O . LEU A 1 187 ? -17.146 -3.304 14.472 1.00 90.38 187 LEU A O 1
ATOM 1526 N N . LEU A 1 188 ? -17.914 -5.412 14.402 1.00 87.38 188 LEU A N 1
ATOM 1527 C CA . LEU A 1 188 ? -19.170 -5.124 13.673 1.00 87.38 188 LEU A CA 1
ATOM 1528 C C . LEU A 1 188 ? -20.341 -4.579 14.524 1.00 87.38 188 LEU A C 1
ATOM 1530 O O . LEU A 1 188 ? -21.398 -4.287 13.973 1.00 87.38 188 LEU A O 1
ATOM 1534 N N . ALA A 1 189 ? -20.135 -4.365 15.828 1.00 74.00 189 ALA A N 1
ATOM 1535 C CA . ALA A 1 189 ? -21.118 -3.842 16.798 1.00 74.00 189 ALA A CA 1
ATOM 1536 C C . ALA A 1 189 ? -22.349 -4.769 17.043 1.00 74.00 189 ALA A C 1
ATOM 1538 O O . ALA A 1 189 ? -22.580 -5.696 16.266 1.00 74.00 189 ALA A O 1
ATOM 1539 N N . PRO A 1 190 ? -23.076 -4.615 18.179 1.00 54.97 190 PRO A N 1
ATOM 1540 C CA . PRO A 1 190 ? -23.536 -3.345 18.756 1.00 54.97 190 PRO A CA 1
ATOM 1541 C C . PRO A 1 190 ? -22.873 -2.963 20.096 1.00 54.97 190 PRO A C 1
ATOM 1543 O O . PRO A 1 190 ? -22.355 -3.818 20.815 1.00 54.97 190 PRO A O 1
ATOM 1546 N N . ARG A 1 191 ? -22.905 -1.667 20.438 1.00 49.91 191 ARG A N 1
ATOM 1547 C CA . ARG A 1 191 ? -22.995 -1.223 21.839 1.00 49.91 191 ARG A CA 1
ATOM 1548 C C . ARG A 1 191 ? -24.465 -1.007 22.162 1.00 49.91 191 ARG A C 1
ATOM 1550 O O . ARG A 1 191 ? -25.160 -0.481 21.265 1.00 49.91 191 ARG A O 1
#

Sequence (191 aa):
TDFQDDIKYRRLLDRRGIYSMIGKLPVTIMGMRKVMAAMPWMHGAHERLFGFPAPRFFVTDAPLEETEAWLEPIRASIDSIDTFTREELGARFAVFVFPRSYQYSDREVPNNWEAGDYETLGPYALEPFRYFERVKGEAGYGVYSLLAPFETTDVFPTCFPHDPHWNPDGNRIAARAIFDTLSAHGLLAPR

Foldseek 3Di:
DQLVVLLQVVCCVVCPAPSVCCVPPVPVVVVVLVVLLVDPVSQVVSCVRSVHGSQRVVQQADACVVCVVSCVSVVVVLLVVCCCCCPPVVAADAAEDEAWCLCQHPPQAQQEPCPVRHHRVDPRNCNVVVSQVVVCVVDPHHYYYLRVLRNPDPDPNQPDRYGRDGDPVVVVSVVVVVVVVCVVVVNPDDD

pLDDT: mean 90.99, std 7.15, range [49.91, 98.38]

Secondary structure (DSSP, 8-state):
--HHHHHHHHHHHTT-GGGGGTTT-HHHHHHHHHHHHT-GGGHHHHHHHHSS-SSTTGGGSS-HHHHHHHHHHHHHHHHHHHHHHHHTS----EEEEPPPGGGT-SSS-TT-TTTTSS-TT-TTTTHHHHHHHHHHTT-SSEEEE-HHHHHS------EETTEEEE-HHHHHHHHHHHHHHHHHTTTT---

Radius of gyration: 18.76 Å; chains: 1; bounding box: 44×51×42 Å